Protein AF-A0A382S6Z8-F1 (afdb_monomer_lite)

Sequence (228 aa):
MIDKKIIEKYKNLILDIPGIKSAEYVNSTTSSVTLSWGVEWSPDYIARDIIQNFRDANHTEINSINVKTKNDQIVVSAKSTFDLRKLLFLGSNKAGDDETIGQFGEGAKAAYVSMIKMGVHDPINVSGDQAVVISVGPEVIEDMRPLVYHWFRIPKQNQTLFVVNTYNKELKKAFDFGLNHFWYEQNSLKSDLLYEYNDISTFKSSTKNEGYLFYGGIMRARLPHVPV

Secondary structure (DSSP, 8-state):
---HHHHHHHHHHHHTSTT----EEEEEEEEEEETTS-----HHHHHHHHHHHHHTT-TT-GGG-EEEEETTEEEEEES----GGGGTSS----TT-TT----SS-HHHHHHHHHHHTT----EEEETTEEEEEEEPPPSBTTB-EEEEEEEE-SPPSSEEEEEE---HHHHHHHHHGGGGB--TT-TTEEEEEEEETTEEEEEESSTTEEEEEETTEEEEEEET---

Organism: NCBI:txid408172

pLDDT: mean 91.45, std 9.26, range [45.16, 98.5]

Foldseek 3Di:
DDDPVVVVVLQVVQCVPPPWDGKAWDDKDWAPDWLPPPQADDLQLLLQLVLLVVCLQQVPPLVQWDWDDDDQKTKTKHLGFDDCVLLRDWAPAPPPDLLRPDGTSCSNVSSQSNCVVVVWAFKWKDGFQKIWTWHWADAPDVRTITIMITIIGTHTDSMIMIMTGHPDPSNSVSNVCNSLQFDDDVRQQFDAFPDDDDNDTDGFGPDPQWDFDDDSGGTDDIDGRPRD

Structure (mmCIF, N/CA/C/O backbone):
data_AF-A0A382S6Z8-F1
#
_entry.id   AF-A0A382S6Z8-F1
#
loop_
_atom_site.group_PDB
_atom_site.id
_atom_site.type_symbol
_atom_site.label_atom_id
_atom_site.label_alt_id
_atom_site.label_comp_id
_atom_site.label_asym_id
_atom_site.label_entity_id
_atom_site.label_seq_id
_atom_site.pdbx_PDB_ins_code
_atom_site.Cartn_x
_atom_site.Cartn_y
_atom_site.Cartn_z
_atom_site.occupancy
_atom_site.B_iso_or_equiv
_atom_site.auth_seq_id
_atom_site.auth_comp_id
_atom_site.auth_asym_id
_atom_site.auth_atom_id
_atom_site.pdbx_PDB_model_num
ATOM 1 N N . MET A 1 1 ? -23.950 -0.295 17.845 1.00 53.03 1 MET A N 1
ATOM 2 C CA . MET A 1 1 ? -22.874 0.332 18.646 1.00 53.03 1 MET A CA 1
ATOM 3 C C . MET A 1 1 ? -21.635 -0.531 18.452 1.00 53.03 1 MET A C 1
ATOM 5 O O . MET A 1 1 ? -21.770 -1.738 18.601 1.00 53.03 1 MET A O 1
ATOM 9 N N . ILE A 1 2 ? -20.503 0.021 18.006 1.00 69.56 2 ILE A N 1
ATOM 10 C CA . ILE A 1 2 ? -19.289 -0.786 17.771 1.00 69.56 2 ILE A CA 1
ATOM 11 C C . ILE A 1 2 ? -18.745 -1.266 19.118 1.00 69.56 2 ILE A C 1
ATOM 13 O O . ILE A 1 2 ? -18.764 -0.512 20.092 1.00 69.56 2 ILE A O 1
ATOM 17 N N . ASP A 1 3 ? -18.302 -2.521 19.173 1.00 83.94 3 ASP A N 1
ATOM 18 C CA . ASP A 1 3 ? -17.756 -3.131 20.383 1.00 83.94 3 ASP A CA 1
ATOM 19 C C . ASP A 1 3 ? -16.524 -2.347 20.870 1.00 83.94 3 ASP A C 1
ATOM 21 O O . ASP A 1 3 ? -15.558 -2.146 20.129 1.00 83.94 3 ASP A O 1
ATOM 25 N N . LYS A 1 4 ? -16.540 -1.926 22.141 1.00 89.12 4 LYS A N 1
ATOM 26 C CA . LYS A 1 4 ? -15.416 -1.235 22.790 1.00 89.12 4 LYS A CA 1
ATOM 27 C C . LYS A 1 4 ? -14.112 -2.035 22.689 1.00 89.12 4 LYS A C 1
ATOM 29 O O . LYS A 1 4 ? -13.052 -1.430 22.555 1.00 89.12 4 LYS A O 1
ATOM 34 N N . LYS A 1 5 ? -14.178 -3.372 22.704 1.00 91.69 5 LYS A N 1
ATOM 35 C CA . LYS A 1 5 ? -12.999 -4.241 22.545 1.00 91.69 5 LYS A CA 1
ATOM 36 C C . LYS A 1 5 ? -12.358 -4.098 21.165 1.00 91.69 5 LYS A C 1
ATOM 38 O O . LYS A 1 5 ? -11.135 -4.100 21.061 1.00 91.69 5 LYS A O 1
ATOM 43 N N . ILE A 1 6 ? -13.172 -3.944 20.120 1.00 93.06 6 ILE A N 1
ATOM 44 C CA . ILE A 1 6 ? -12.693 -3.745 18.747 1.00 93.06 6 ILE A CA 1
ATOM 45 C C . ILE A 1 6 ? -12.004 -2.381 18.621 1.00 93.06 6 ILE A C 1
ATOM 47 O O . ILE A 1 6 ? -10.917 -2.292 18.054 1.00 93.06 6 ILE A O 1
ATOM 51 N N . ILE A 1 7 ? -12.586 -1.329 19.204 1.00 95.88 7 ILE A N 1
ATOM 52 C CA . ILE A 1 7 ? -11.966 0.003 19.195 1.00 95.88 7 ILE A CA 1
ATOM 53 C C . ILE A 1 7 ? -10.623 0.004 19.931 1.00 95.88 7 ILE A C 1
ATOM 55 O O . ILE A 1 7 ? -9.658 0.567 19.415 1.00 95.88 7 ILE A O 1
ATOM 59 N N . GLU A 1 8 ? -10.523 -0.662 21.086 1.00 96.94 8 GLU A N 1
ATOM 60 C CA . GLU A 1 8 ? -9.249 -0.748 21.811 1.00 96.94 8 GLU A CA 1
ATOM 61 C C . GLU A 1 8 ? -8.198 -1.552 21.027 1.00 96.94 8 GLU A C 1
ATOM 63 O O . GLU A 1 8 ? -7.036 -1.154 20.985 1.00 96.94 8 GLU A O 1
ATOM 68 N N . LYS A 1 9 ? -8.597 -2.623 20.320 1.00 96.88 9 LYS A N 1
ATOM 69 C CA . LYS A 1 9 ? -7.707 -3.341 19.389 1.00 96.88 9 LYS A CA 1
ATOM 70 C C . LYS A 1 9 ? -7.128 -2.389 18.336 1.00 96.88 9 LYS A C 1
ATOM 72 O O . LYS A 1 9 ? -5.917 -2.365 18.144 1.00 96.88 9 LYS A O 1
ATOM 77 N N . TYR A 1 10 ? -7.970 -1.607 17.661 1.00 97.94 10 TYR A N 1
ATOM 78 C CA . TYR A 1 10 ? -7.530 -0.683 16.607 1.00 97.94 10 TYR A CA 1
ATOM 79 C C . TYR A 1 10 ? -6.654 0.447 17.131 1.00 97.94 10 TYR A C 1
ATOM 81 O O . TYR A 1 10 ? -5.655 0.795 16.505 1.00 97.94 10 TYR A O 1
ATOM 89 N N . LYS A 1 11 ? -6.982 0.971 18.309 1.00 98.00 11 LYS A N 1
ATOM 90 C CA . LYS A 1 11 ? -6.139 1.933 19.010 1.00 98.00 11 LYS A CA 1
ATOM 91 C C . LYS A 1 11 ? -4.749 1.354 19.288 1.00 98.00 11 LYS A C 1
ATOM 93 O O . LYS A 1 11 ? -3.765 2.020 18.990 1.00 98.00 11 LYS A O 1
ATOM 98 N N . ASN A 1 12 ? -4.657 0.120 19.787 1.00 97.25 12 ASN A N 1
ATOM 99 C CA . ASN A 1 12 ? -3.369 -0.532 20.043 1.00 97.25 12 ASN A CA 1
ATOM 100 C C . ASN A 1 12 ? -2.563 -0.739 18.754 1.00 97.25 12 ASN A C 1
ATOM 102 O O . ASN A 1 12 ? -1.389 -0.393 18.725 1.00 97.25 12 ASN A O 1
ATOM 106 N N . LEU A 1 13 ? -3.208 -1.172 17.664 1.00 96.75 13 LEU A N 1
ATOM 107 C CA . LEU A 1 13 ? -2.552 -1.283 16.355 1.00 96.75 13 LEU A CA 1
ATOM 108 C C . LEU A 1 13 ? -1.954 0.050 15.872 1.00 96.75 13 LEU A C 1
ATOM 110 O O . LEU A 1 13 ? -0.882 0.063 15.275 1.00 96.75 13 LEU A O 1
ATOM 114 N N . ILE A 1 14 ? -2.632 1.174 16.127 1.00 97.88 14 ILE A N 1
ATOM 115 C CA . ILE A 1 14 ? -2.118 2.513 15.802 1.00 97.88 14 ILE A CA 1
ATOM 116 C C . ILE A 1 14 ? -0.940 2.889 16.712 1.00 97.88 14 ILE A C 1
ATOM 118 O O . ILE A 1 14 ? 0.033 3.469 16.237 1.00 97.88 14 ILE A O 1
ATOM 122 N N . LEU A 1 15 ? -1.016 2.575 18.008 1.00 97.25 15 LEU A N 1
ATOM 123 C CA . LEU A 1 15 ? 0.045 2.872 18.980 1.00 97.25 15 LEU A CA 1
ATOM 124 C C . LEU A 1 15 ? 1.313 2.033 18.764 1.00 97.25 15 LEU A C 1
ATOM 126 O O . LEU A 1 15 ? 2.396 2.470 19.147 1.00 97.25 15 LEU A O 1
ATOM 130 N N . ASP A 1 16 ? 1.200 0.878 18.107 1.00 94.81 16 ASP A N 1
ATOM 131 C CA . ASP A 1 16 ? 2.348 0.062 17.697 1.00 94.81 16 ASP A CA 1
ATOM 132 C C . ASP A 1 16 ? 3.161 0.707 16.555 1.00 94.81 16 ASP A C 1
ATOM 134 O O . ASP A 1 16 ? 4.294 0.297 16.285 1.00 94.81 16 ASP A O 1
ATOM 138 N N . ILE A 1 17 ? 2.617 1.726 15.877 1.00 94.31 17 ILE A N 1
ATOM 139 C CA . ILE A 1 17 ? 3.324 2.460 14.824 1.00 94.31 17 ILE A CA 1
ATOM 140 C C . ILE A 1 17 ? 4.349 3.412 15.468 1.00 94.31 17 ILE A C 1
ATOM 142 O O . ILE A 1 17 ? 3.967 4.321 16.216 1.00 94.31 17 ILE A O 1
ATOM 146 N N . PRO A 1 18 ? 5.654 3.287 15.144 1.00 90.44 18 PRO A N 1
ATOM 147 C CA . PRO A 1 18 ? 6.686 4.136 15.729 1.00 90.44 18 PRO A CA 1
ATOM 148 C C . PRO A 1 18 ? 6.403 5.633 15.544 1.00 90.44 18 PRO A C 1
ATOM 150 O O . PRO A 1 18 ? 6.216 6.114 14.428 1.00 90.44 18 PRO A O 1
ATOM 153 N N . GLY A 1 19 ? 6.425 6.378 16.651 1.00 90.75 19 GLY A N 1
ATOM 154 C CA . GLY A 1 19 ? 6.213 7.830 16.670 1.00 90.75 19 GLY A CA 1
ATOM 155 C C . GLY A 1 19 ? 4.798 8.273 17.055 1.00 90.75 19 GLY A C 1
ATOM 156 O O . GLY A 1 19 ? 4.617 9.440 17.414 1.00 90.75 19 GLY A O 1
ATOM 157 N N . ILE A 1 20 ? 3.815 7.367 17.074 1.00 96.06 20 ILE A N 1
ATOM 158 C CA . ILE A 1 20 ? 2.452 7.679 17.522 1.00 96.06 20 ILE A CA 1
ATOM 159 C C . ILE A 1 20 ? 2.326 7.396 19.023 1.00 96.06 20 ILE A C 1
ATOM 161 O O . ILE A 1 20 ? 2.538 6.282 19.484 1.00 96.06 20 ILE A O 1
ATOM 165 N N . LYS A 1 21 ? 1.997 8.430 19.807 1.00 95.44 21 LYS A N 1
ATOM 166 C CA . LYS A 1 21 ? 1.952 8.353 21.284 1.00 95.44 21 LYS A CA 1
ATOM 167 C C . LYS A 1 21 ? 0.542 8.273 21.865 1.00 95.44 21 LYS A C 1
ATOM 169 O O . LYS A 1 21 ? 0.373 7.893 23.018 1.00 95.44 21 LYS A O 1
ATOM 174 N N . SER A 1 22 ? -0.459 8.682 21.098 1.00 97.75 22 SER A N 1
ATOM 175 C CA . SER A 1 22 ? -1.861 8.642 21.495 1.00 97.75 22 SER A CA 1
ATOM 176 C C . SER A 1 22 ? -2.742 8.452 20.267 1.00 97.75 22 SER A C 1
ATOM 178 O O . SER A 1 22 ? -2.369 8.831 19.157 1.00 97.75 22 SER A O 1
ATOM 180 N N . ALA A 1 23 ? -3.908 7.853 20.483 1.00 98.31 23 ALA A N 1
ATOM 181 C CA . ALA A 1 23 ? -4.946 7.703 19.480 1.00 98.31 23 ALA A CA 1
ATOM 182 C C . ALA A 1 23 ? -6.311 7.794 20.170 1.00 98.31 23 ALA A C 1
ATOM 184 O O . ALA A 1 23 ? -6.599 7.042 21.105 1.00 98.31 23 ALA A O 1
ATOM 185 N N . GLU A 1 24 ? -7.129 8.738 19.721 1.00 98.19 24 GLU A N 1
ATOM 186 C CA . GLU A 1 24 ? -8.483 8.976 20.211 1.00 98.19 24 GLU A CA 1
ATOM 187 C C . GLU A 1 24 ? -9.477 8.573 19.127 1.00 98.19 24 GLU A C 1
ATOM 189 O O . GLU A 1 24 ? -9.415 9.075 18.007 1.00 98.19 24 GLU A O 1
ATOM 194 N N . TYR A 1 25 ? -10.389 7.659 19.449 1.00 98.25 25 TYR A N 1
ATOM 195 C CA . TYR A 1 25 ? -11.435 7.250 18.519 1.00 98.25 25 TYR A CA 1
ATOM 196 C C . TYR A 1 25 ? -12.416 8.399 18.264 1.00 98.25 25 TYR A C 1
ATOM 198 O O . TYR A 1 25 ? -12.950 8.980 19.206 1.00 98.25 25 TYR A O 1
ATOM 206 N N . VAL A 1 26 ? -12.687 8.682 16.991 1.00 97.62 26 VAL A N 1
ATOM 207 C CA . VAL A 1 26 ? -13.605 9.746 16.567 1.00 97.62 26 VAL A CA 1
ATOM 208 C C . VAL A 1 26 ? -14.957 9.150 16.190 1.00 97.62 26 VAL A C 1
ATOM 210 O O . VAL A 1 26 ? -15.972 9.410 16.832 1.00 97.62 26 VAL A O 1
ATOM 213 N N . ASN A 1 27 ? -14.987 8.344 15.131 1.00 96.94 27 ASN A N 1
ATOM 214 C CA . ASN A 1 27 ? -16.195 7.714 14.614 1.00 96.94 27 ASN A CA 1
ATOM 215 C C . ASN A 1 27 ? -15.840 6.562 13.666 1.00 96.94 27 ASN A C 1
ATOM 217 O O . ASN A 1 27 ? -14.676 6.283 13.393 1.00 96.94 27 ASN A O 1
ATOM 221 N N . SER A 1 28 ? -16.867 5.892 13.147 1.00 97.00 28 SER A N 1
ATOM 222 C CA . SER A 1 28 ? -16.715 4.901 12.086 1.00 97.00 28 SER A CA 1
ATOM 223 C C . SER A 1 28 ? -17.663 5.206 10.940 1.00 97.00 28 SER A C 1
ATOM 225 O O . SER A 1 28 ? -18.768 5.702 11.166 1.00 97.00 28 SER A O 1
ATOM 227 N N . THR A 1 29 ? -17.238 4.913 9.717 1.00 96.12 29 THR A N 1
ATOM 228 C CA . THR A 1 29 ? -18.030 5.160 8.510 1.00 96.12 29 THR A CA 1
ATOM 229 C C . THR A 1 29 ? -18.060 3.915 7.640 1.00 96.12 29 THR A C 1
ATOM 231 O O . THR A 1 29 ? -17.015 3.377 7.282 1.00 96.12 29 THR A O 1
ATOM 234 N N . THR A 1 30 ? -19.262 3.456 7.306 1.00 95.38 30 THR A N 1
ATOM 235 C CA . THR A 1 30 ? -19.473 2.322 6.404 1.00 95.38 30 THR A CA 1
ATOM 236 C C . THR A 1 30 ? -19.366 2.793 4.957 1.00 95.38 30 THR A C 1
ATOM 238 O O . THR A 1 30 ? -19.982 3.792 4.586 1.00 95.38 30 THR A O 1
ATOM 241 N N . SE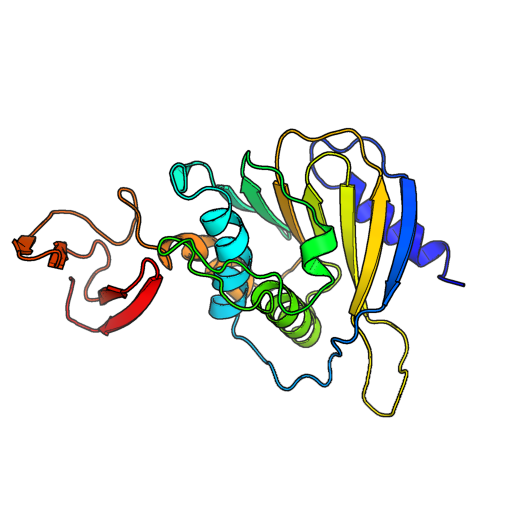R A 1 31 ? -18.579 2.089 4.147 1.00 92.81 31 SER A N 1
ATOM 242 C CA . SER A 1 31 ? -18.461 2.334 2.708 1.00 92.81 31 SER A CA 1
ATOM 243 C C . SER A 1 31 ? -19.501 1.534 1.920 1.00 92.81 31 SER A C 1
ATOM 245 O O . SER A 1 31 ? -19.995 0.510 2.387 1.00 92.81 31 SER A O 1
ATOM 247 N N . SER A 1 32 ? -19.799 1.976 0.698 1.00 91.06 32 SER A N 1
ATOM 248 C CA . SER A 1 32 ? -20.567 1.196 -0.279 1.00 91.06 32 SER A CA 1
ATOM 249 C C . SER A 1 32 ? -19.770 0.035 -0.888 1.00 91.06 32 SER A C 1
ATOM 251 O O . SER A 1 32 ? -20.358 -0.830 -1.529 1.00 91.06 32 SER A O 1
ATOM 253 N N . VAL A 1 33 ? -18.445 -0.005 -0.700 1.00 93.44 33 VAL A N 1
ATOM 254 C CA . VAL A 1 33 ? -17.605 -1.123 -1.148 1.00 93.44 33 VAL A CA 1
ATOM 255 C C . VAL A 1 33 ? -17.786 -2.320 -0.225 1.00 93.44 33 VAL A C 1
ATOM 257 O O . VAL A 1 33 ? -17.614 -2.195 0.988 1.00 93.44 33 VAL A O 1
ATOM 260 N N . THR A 1 34 ? -18.071 -3.487 -0.803 1.00 94.44 34 THR A N 1
ATOM 261 C CA . THR A 1 34 ? -18.251 -4.747 -0.074 1.00 94.44 34 THR A CA 1
ATOM 262 C C . THR A 1 34 ? -17.237 -5.805 -0.489 1.00 94.44 34 THR A C 1
ATOM 264 O O . THR A 1 34 ? -16.610 -5.717 -1.545 1.00 94.44 34 THR A O 1
ATOM 267 N N . LEU A 1 35 ? -17.099 -6.845 0.335 1.00 93.75 35 LEU A N 1
ATOM 268 C CA . LEU A 1 35 ? -16.291 -8.020 -0.001 1.00 93.75 35 LEU A CA 1
ATOM 269 C C . LEU A 1 35 ? -16.850 -8.830 -1.182 1.00 93.75 35 LEU A C 1
ATOM 271 O O . LEU A 1 35 ? -16.102 -9.588 -1.793 1.00 93.75 35 LEU A O 1
ATOM 275 N N . SER A 1 36 ? -18.120 -8.638 -1.544 1.00 92.75 36 SER A N 1
ATOM 276 C CA . SER A 1 36 ? -18.742 -9.227 -2.742 1.00 92.75 36 SER A CA 1
ATOM 277 C C . SER A 1 36 ? -18.274 -8.566 -4.036 1.00 92.75 36 SER A C 1
ATOM 279 O O . SER A 1 36 ? -18.603 -9.046 -5.118 1.00 92.75 36 SER A O 1
ATOM 281 N N . TRP A 1 37 ? -17.512 -7.468 -3.963 1.00 90.62 37 TRP A N 1
ATOM 282 C CA . TRP A 1 37 ? -16.858 -6.930 -5.146 1.00 90.62 37 TRP A CA 1
ATOM 283 C C . TRP A 1 37 ? -15.947 -8.012 -5.738 1.00 90.62 37 TRP A C 1
ATOM 285 O O . TRP A 1 37 ? -15.062 -8.528 -5.052 1.00 90.62 37 TRP A O 1
ATOM 295 N N . GLY A 1 38 ? -16.159 -8.362 -7.010 1.00 87.44 38 GLY A N 1
ATOM 296 C CA . GLY A 1 38 ? -15.457 -9.444 -7.716 1.00 87.44 38 GLY A CA 1
ATOM 297 C C . GLY A 1 38 ? -13.955 -9.226 -7.938 1.00 87.44 38 GLY A C 1
ATOM 298 O O . GLY A 1 38 ? -13.346 -9.929 -8.735 1.00 87.44 38 GLY A O 1
ATOM 299 N N . VAL A 1 39 ? -13.352 -8.245 -7.267 1.00 89.75 39 VAL A N 1
ATOM 300 C CA . VAL A 1 39 ? -11.916 -7.991 -7.320 1.00 89.75 39 VAL A CA 1
ATOM 301 C C . VAL A 1 39 ? -11.179 -8.969 -6.409 1.00 89.75 39 VAL A C 1
ATOM 303 O O . VAL A 1 39 ? -11.502 -9.107 -5.225 1.00 89.75 39 VAL A O 1
ATOM 306 N N . GLU A 1 40 ? -10.176 -9.627 -6.985 1.00 92.06 40 GLU A N 1
ATOM 307 C CA . GLU A 1 40 ? -9.238 -10.531 -6.317 1.00 92.06 40 GLU A CA 1
ATOM 308 C C . GLU A 1 40 ? -7.837 -10.267 -6.863 1.00 92.06 40 GLU A C 1
ATOM 310 O O . GLU A 1 40 ? -7.334 -10.945 -7.759 1.00 92.06 40 GLU A O 1
ATOM 315 N N . TRP A 1 41 ? -7.227 -9.186 -6.387 1.00 95.69 41 TRP A N 1
ATOM 316 C CA . TRP A 1 41 ? -5.908 -8.786 -6.848 1.00 95.69 41 TRP A CA 1
ATOM 317 C C . TRP A 1 41 ? -4.808 -9.654 -6.266 1.00 95.69 41 TRP A C 1
ATOM 319 O 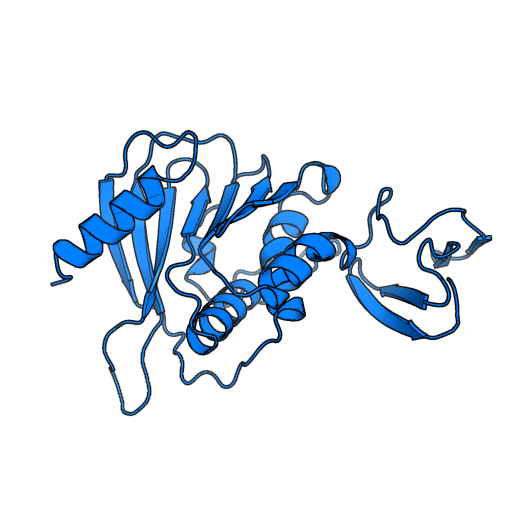O . TRP A 1 41 ? -4.815 -10.007 -5.088 1.00 95.69 41 TRP A O 1
ATOM 329 N N . SER A 1 42 ? -3.820 -9.944 -7.111 1.00 97.06 42 SER A N 1
ATOM 330 C CA . SER A 1 42 ? -2.586 -10.576 -6.669 1.00 97.06 42 SER A CA 1
ATOM 331 C C . SER A 1 42 ? -1.826 -9.651 -5.702 1.00 97.06 42 SER A C 1
ATOM 333 O O . SER A 1 42 ? -2.028 -8.430 -5.721 1.00 97.06 42 SER A O 1
ATOM 335 N N . PRO A 1 43 ? -0.895 -10.201 -4.900 1.00 97.88 43 PRO A N 1
ATOM 336 C CA . PRO A 1 43 ? 0.028 -9.410 -4.087 1.00 97.88 43 PRO A CA 1
ATOM 337 C C . PRO A 1 43 ? 0.666 -8.225 -4.827 1.00 97.88 43 PRO A C 1
ATOM 339 O O . PRO A 1 43 ? 0.815 -7.146 -4.258 1.00 97.88 43 PRO A O 1
ATOM 342 N N . ASP A 1 44 ? 1.007 -8.425 -6.101 1.00 96.50 44 ASP A N 1
ATOM 343 C CA . ASP A 1 44 ? 1.668 -7.442 -6.957 1.00 96.50 44 ASP A CA 1
ATOM 344 C C . ASP A 1 44 ? 0.759 -6.246 -7.279 1.00 96.50 44 ASP A C 1
ATOM 346 O O . ASP A 1 44 ? 1.147 -5.098 -7.070 1.00 96.50 44 ASP A O 1
ATOM 350 N N . TYR A 1 45 ? -0.492 -6.510 -7.674 1.00 95.56 45 TYR A N 1
ATOM 351 C CA . TYR A 1 45 ? -1.497 -5.466 -7.901 1.00 95.56 45 TYR A CA 1
ATOM 352 C C . TYR A 1 45 ? -1.840 -4.706 -6.613 1.00 95.56 45 TYR A C 1
ATOM 354 O O . TYR A 1 45 ? -1.978 -3.484 -6.644 1.00 95.56 45 TYR A O 1
ATOM 362 N N . ILE A 1 46 ? -1.924 -5.403 -5.472 1.00 97.56 46 ILE A N 1
ATOM 363 C CA . ILE A 1 46 ? -2.142 -4.775 -4.159 1.00 97.56 46 ILE A CA 1
ATOM 364 C C . ILE A 1 46 ? -1.007 -3.797 -3.837 1.00 97.56 46 ILE A C 1
ATOM 366 O O . ILE A 1 46 ? -1.268 -2.636 -3.519 1.00 97.56 46 ILE A O 1
ATOM 370 N N . ALA A 1 47 ? 0.246 -4.253 -3.916 1.00 97.69 47 ALA A N 1
ATOM 371 C CA . ALA A 1 47 ? 1.407 -3.424 -3.604 1.00 97.69 47 ALA A CA 1
ATOM 372 C C . ALA A 1 47 ? 1.496 -2.210 -4.536 1.00 97.69 47 ALA A C 1
ATOM 374 O O . ALA A 1 47 ? 1.644 -1.079 -4.063 1.00 97.69 47 ALA A O 1
ATOM 375 N N . ARG A 1 48 ? 1.337 -2.439 -5.845 1.00 95.56 48 ARG A N 1
ATOM 376 C CA . ARG A 1 48 ? 1.344 -1.395 -6.871 1.00 95.56 48 ARG A CA 1
ATOM 377 C C . ARG A 1 48 ? 0.322 -0.305 -6.564 1.00 95.56 48 ARG A C 1
ATOM 379 O O . ARG A 1 48 ? 0.709 0.850 -6.444 1.00 95.56 48 ARG A O 1
ATOM 386 N N . ASP A 1 49 ? -0.951 -0.646 -6.382 1.00 93.94 49 ASP A N 1
ATOM 387 C CA . ASP A 1 49 ? -2.015 0.355 -6.227 1.00 93.94 49 ASP A CA 1
ATOM 388 C C . ASP A 1 49 ? -1.985 1.072 -4.869 1.00 93.94 49 ASP A C 1
ATOM 390 O O . ASP A 1 49 ? -2.380 2.239 -4.774 1.00 93.94 49 ASP A O 1
ATOM 394 N N . ILE A 1 50 ? -1.475 0.424 -3.815 1.00 95.94 50 ILE A N 1
ATOM 395 C CA . ILE A 1 50 ? -1.193 1.117 -2.553 1.00 95.94 50 ILE A CA 1
ATOM 396 C C . ILE A 1 50 ? -0.076 2.145 -2.757 1.00 95.94 50 ILE A C 1
ATOM 398 O O . ILE A 1 50 ? -0.276 3.315 -2.428 1.00 95.94 50 ILE A O 1
ATOM 402 N N . ILE A 1 51 ? 1.063 1.747 -3.334 1.00 95.44 51 ILE A N 1
ATOM 403 C CA . ILE A 1 51 ? 2.226 2.628 -3.548 1.00 95.44 51 ILE A CA 1
ATOM 404 C C . ILE A 1 51 ? 1.915 3.729 -4.569 1.00 95.44 51 ILE A C 1
ATOM 406 O O . ILE A 1 51 ? 2.399 4.850 -4.422 1.00 95.44 51 ILE A O 1
ATOM 410 N N . GLN A 1 52 ? 1.044 3.465 -5.542 1.00 91.81 52 GLN A N 1
ATOM 411 C CA . GLN A 1 52 ? 0.608 4.446 -6.532 1.00 91.81 52 GLN A CA 1
ATOM 412 C C . GLN A 1 52 ? 0.013 5.700 -5.884 1.00 91.81 52 GLN A C 1
ATOM 414 O O . GLN A 1 52 ? 0.284 6.805 -6.341 1.00 91.81 52 GLN A O 1
ATOM 419 N N . ASN A 1 53 ? -0.735 5.562 -4.781 1.00 89.19 53 ASN A N 1
ATOM 420 C CA . ASN A 1 53 ? -1.253 6.726 -4.055 1.00 89.19 53 ASN A CA 1
ATOM 421 C C . ASN A 1 53 ? -0.140 7.588 -3.449 1.00 89.19 53 ASN A C 1
ATOM 423 O O . ASN A 1 53 ? -0.291 8.804 -3.376 1.00 89.19 53 ASN A O 1
ATOM 427 N N . PHE A 1 54 ? 0.970 6.976 -3.030 1.00 91.94 54 PHE A N 1
ATOM 428 C CA . PHE A 1 54 ? 2.139 7.704 -2.540 1.00 91.94 54 PHE A CA 1
ATOM 429 C C . PHE A 1 54 ? 2.888 8.350 -3.704 1.00 91.94 54 PHE A C 1
ATOM 431 O O . PHE A 1 54 ? 3.244 9.519 -3.614 1.00 91.94 54 PHE A O 1
ATOM 438 N N . ARG A 1 55 ? 3.067 7.638 -4.819 1.00 89.81 55 ARG A N 1
ATOM 439 C CA . ARG A 1 55 ? 3.707 8.174 -6.027 1.00 89.81 55 ARG A CA 1
ATOM 440 C C . ARG A 1 55 ? 2.951 9.382 -6.578 1.00 89.81 55 ARG A C 1
ATOM 442 O O . ARG A 1 55 ? 3.556 10.428 -6.771 1.00 89.81 55 ARG A O 1
ATOM 449 N N . ASP A 1 56 ? 1.634 9.274 -6.724 1.00 85.56 56 ASP A N 1
ATOM 450 C CA . ASP A 1 56 ? 0.769 10.372 -7.179 1.00 85.56 56 ASP A CA 1
ATOM 451 C C . ASP A 1 56 ? 0.656 11.521 -6.154 1.00 85.56 56 ASP A C 1
ATOM 453 O O . ASP A 1 56 ? 0.075 12.560 -6.431 1.00 85.56 56 ASP A O 1
ATOM 457 N N . ALA A 1 57 ? 1.147 11.351 -4.926 1.00 83.75 57 ALA A N 1
ATOM 458 C CA . ALA A 1 57 ? 1.249 12.444 -3.957 1.00 83.75 57 ALA A CA 1
ATOM 459 C C . ALA A 1 57 ? 2.661 13.062 -3.912 1.00 83.75 57 ALA A C 1
ATOM 461 O O . ALA A 1 57 ? 2.849 14.093 -3.271 1.00 83.75 57 ALA A O 1
ATOM 462 N N . ASN A 1 58 ? 3.648 12.438 -4.569 1.00 83.69 58 ASN A N 1
ATOM 463 C CA . ASN A 1 58 ? 5.072 12.789 -4.513 1.00 83.69 58 ASN A CA 1
ATOM 464 C C . ASN A 1 58 ? 5.719 12.708 -5.913 1.00 83.69 58 ASN A C 1
ATOM 466 O O . ASN A 1 58 ? 6.790 12.122 -6.063 1.00 83.69 58 ASN A O 1
ATOM 470 N N . HIS A 1 59 ? 5.079 13.280 -6.940 1.00 76.31 59 HIS A N 1
ATOM 471 C CA . HIS A 1 59 ? 5.489 13.174 -8.353 1.00 76.31 59 HIS A CA 1
ATOM 472 C C . HIS A 1 59 ? 6.971 13.494 -8.597 1.00 76.31 59 HIS A C 1
ATOM 474 O O . HIS A 1 59 ? 7.666 12.759 -9.294 1.00 76.31 59 HIS A O 1
ATOM 480 N N . THR A 1 60 ? 7.471 14.561 -7.974 1.00 74.69 60 THR A N 1
ATOM 481 C CA . THR A 1 60 ? 8.857 15.034 -8.110 1.00 74.69 60 THR A CA 1
ATOM 482 C C . THR A 1 60 ? 9.817 14.410 -7.096 1.00 74.69 60 THR A C 1
ATOM 484 O O . THR A 1 60 ? 11.031 14.563 -7.212 1.00 74.69 60 THR A O 1
ATOM 487 N N . GLU A 1 61 ? 9.297 13.682 -6.107 1.00 82.75 61 GLU A N 1
ATOM 488 C CA . GLU A 1 61 ? 10.060 13.126 -4.989 1.00 82.75 61 GLU A CA 1
ATOM 489 C C . GLU A 1 61 ? 9.749 11.637 -4.780 1.00 82.75 61 GLU A C 1
ATOM 491 O O . GLU A 1 61 ? 9.641 11.174 -3.645 1.00 82.75 61 GLU A O 1
ATOM 496 N N . ILE A 1 62 ? 9.634 10.853 -5.859 1.00 85.94 62 ILE A N 1
ATOM 497 C CA . ILE A 1 62 ? 9.362 9.403 -5.777 1.00 85.94 62 ILE A CA 1
ATOM 498 C C . ILE A 1 62 ? 10.387 8.695 -4.876 1.00 85.94 62 ILE A C 1
ATOM 500 O O . ILE A 1 62 ? 10.027 7.835 -4.078 1.00 85.94 62 ILE A O 1
ATOM 504 N N . ASN A 1 63 ? 11.649 9.133 -4.907 1.00 84.06 63 ASN A N 1
ATOM 505 C CA . ASN A 1 63 ? 12.719 8.610 -4.046 1.00 84.06 63 ASN A CA 1
ATOM 506 C C . ASN A 1 63 ? 12.504 8.859 -2.544 1.00 84.06 63 ASN A C 1
ATOM 508 O O . ASN A 1 63 ? 13.181 8.252 -1.716 1.00 84.06 63 ASN A O 1
ATOM 512 N N . SER A 1 64 ? 11.604 9.773 -2.174 1.00 87.50 64 SER A N 1
ATOM 513 C CA . SER A 1 64 ? 11.233 10.009 -0.777 1.00 87.50 64 SER A CA 1
ATOM 514 C C . SER A 1 64 ? 10.269 8.948 -0.238 1.00 87.50 64 SER A C 1
ATOM 516 O O . SER A 1 64 ? 10.113 8.834 0.981 1.00 87.50 64 SER A O 1
ATOM 518 N N . ILE A 1 65 ? 9.646 8.161 -1.125 1.00 93.88 65 ILE A N 1
ATOM 519 C CA . ILE A 1 65 ? 8.774 7.055 -0.747 1.00 93.88 65 ILE A CA 1
ATOM 520 C C . ILE A 1 65 ? 9.650 5.924 -0.227 1.00 93.88 65 ILE A C 1
ATOM 522 O O . ILE A 1 65 ? 10.527 5.404 -0.913 1.00 93.88 65 ILE A O 1
ATOM 526 N N . ASN A 1 66 ? 9.396 5.525 1.010 1.00 95.19 66 ASN A N 1
ATOM 527 C CA . ASN A 1 66 ? 10.105 4.441 1.657 1.00 95.19 66 ASN A CA 1
ATOM 528 C C . ASN A 1 66 ? 9.151 3.272 1.872 1.00 95.19 66 ASN A C 1
ATOM 530 O O . ASN A 1 66 ? 8.127 3.423 2.539 1.00 95.19 66 ASN A O 1
ATOM 534 N N . VAL A 1 67 ? 9.505 2.114 1.317 1.00 96.06 67 VAL A N 1
ATOM 535 C CA . VAL A 1 67 ? 8.829 0.847 1.592 1.00 96.06 67 VAL A CA 1
ATOM 536 C C . VAL A 1 67 ? 9.733 0.017 2.491 1.00 96.06 67 VAL A C 1
ATOM 538 O O . VAL A 1 67 ? 10.910 -0.184 2.194 1.00 96.06 67 VAL A O 1
ATOM 541 N N . LYS A 1 68 ? 9.194 -0.429 3.623 1.00 95.31 68 LYS A N 1
ATOM 542 C CA . LYS A 1 68 ? 9.881 -1.286 4.585 1.00 95.31 68 LYS A CA 1
ATOM 543 C C . LYS A 1 68 ? 9.012 -2.481 4.903 1.00 95.31 68 LYS A C 1
ATOM 545 O O . LYS A 1 68 ? 7.901 -2.331 5.406 1.00 95.31 68 LYS A O 1
ATOM 550 N N . THR A 1 69 ? 9.566 -3.663 4.701 1.00 93.06 69 THR A N 1
ATOM 551 C CA . THR A 1 69 ? 9.021 -4.900 5.244 1.00 93.06 69 THR A CA 1
ATOM 552 C C . THR A 1 69 ? 9.962 -5.368 6.352 1.00 93.06 69 THR A C 1
ATOM 554 O O . THR A 1 69 ? 11.153 -5.607 6.149 1.00 93.06 69 THR A O 1
ATOM 557 N N . LYS A 1 70 ? 9.469 -5.404 7.592 1.00 85.56 70 LYS A N 1
ATOM 558 C CA . LYS A 1 70 ? 10.260 -5.857 8.742 1.00 85.56 70 LYS A CA 1
ATOM 559 C C . LYS A 1 70 ? 9.391 -6.696 9.655 1.00 85.56 70 LYS A C 1
ATOM 561 O O . LYS A 1 70 ? 8.324 -6.259 10.074 1.00 85.56 70 LYS A O 1
ATOM 566 N N . ASN A 1 71 ? 9.885 -7.883 10.003 1.00 88.50 71 ASN A N 1
ATOM 567 C CA . ASN A 1 71 ? 9.135 -8.876 10.768 1.00 88.50 71 ASN A CA 1
ATOM 568 C C . ASN A 1 71 ? 7.774 -9.113 10.101 1.00 88.50 71 ASN A C 1
ATOM 570 O O . ASN A 1 71 ? 7.729 -9.449 8.918 1.00 88.50 71 ASN A O 1
ATOM 574 N N . ASP A 1 72 ? 6.685 -8.882 10.827 1.00 92.25 72 ASP A N 1
ATOM 575 C CA . ASP A 1 72 ? 5.315 -9.076 10.364 1.00 92.25 72 ASP A CA 1
ATOM 576 C C . ASP A 1 72 ? 4.636 -7.790 9.924 1.00 92.25 72 ASP A C 1
ATOM 578 O O . ASP A 1 72 ? 3.424 -7.779 9.786 1.00 92.25 72 ASP A O 1
ATOM 582 N N . GLN A 1 73 ? 5.389 -6.720 9.672 1.00 94.88 73 GLN A N 1
ATOM 583 C CA . GLN A 1 73 ? 4.828 -5.430 9.300 1.00 94.88 73 GLN A CA 1
ATOM 584 C C . GLN A 1 73 ? 5.347 -4.960 7.942 1.00 94.88 73 GLN A C 1
ATOM 586 O O . GLN A 1 73 ? 6.544 -5.023 7.646 1.00 94.88 73 GLN A O 1
ATOM 591 N N . ILE A 1 74 ? 4.418 -4.465 7.132 1.00 97.81 74 ILE A N 1
ATOM 592 C CA . ILE A 1 74 ? 4.679 -3.710 5.911 1.00 97.81 74 ILE A CA 1
ATOM 593 C C . ILE A 1 74 ? 4.362 -2.248 6.216 1.00 97.81 74 ILE A C 1
ATOM 595 O O . ILE A 1 74 ? 3.279 -1.950 6.719 1.00 97.81 74 ILE A O 1
ATOM 599 N N . VAL A 1 75 ? 5.296 -1.351 5.903 1.00 97.44 75 VAL A N 1
ATOM 600 C CA . VAL A 1 75 ? 5.140 0.100 6.035 1.00 97.44 75 VAL A CA 1
ATOM 601 C C . VAL A 1 75 ? 5.507 0.765 4.715 1.00 97.44 75 VAL A C 1
ATOM 603 O O . VAL A 1 75 ? 6.618 0.583 4.220 1.00 97.44 75 VAL A O 1
ATOM 606 N N . VAL A 1 76 ? 4.595 1.567 4.172 1.00 97.38 76 VAL A N 1
ATOM 607 C CA . VAL A 1 76 ? 4.881 2.526 3.097 1.00 97.38 76 VAL A CA 1
ATOM 608 C C . VAL A 1 76 ? 4.769 3.922 3.686 1.00 97.38 76 VAL A C 1
ATOM 610 O O . VAL A 1 76 ? 3.779 4.225 4.347 1.00 97.38 76 VAL A O 1
ATOM 613 N N . SER A 1 77 ? 5.770 4.769 3.472 1.00 95.69 77 SER A N 1
ATOM 614 C CA . SER A 1 77 ? 5.798 6.125 4.025 1.00 95.69 77 SER A CA 1
ATOM 615 C C . SER A 1 77 ? 6.292 7.153 3.019 1.00 95.69 77 SER A C 1
ATOM 617 O O . SER A 1 77 ? 7.220 6.860 2.269 1.00 95.69 77 SER A O 1
ATOM 619 N N . ALA A 1 78 ? 5.733 8.361 3.059 1.00 93.94 78 ALA A N 1
ATOM 620 C CA . ALA A 1 78 ? 6.233 9.529 2.330 1.00 93.94 78 ALA A CA 1
ATOM 621 C C . ALA A 1 78 ? 6.001 10.815 3.138 1.00 93.94 78 ALA A C 1
ATOM 623 O O . ALA A 1 78 ? 5.149 10.845 4.028 1.00 93.94 78 ALA A O 1
ATOM 624 N N . LYS A 1 79 ? 6.738 11.887 2.828 1.00 89.69 79 LYS A N 1
ATOM 625 C CA . LYS A 1 79 ? 6.644 13.168 3.558 1.00 89.69 79 LYS A CA 1
ATOM 626 C C . LYS A 1 79 ? 5.345 13.927 3.284 1.00 89.69 79 LYS A C 1
ATOM 628 O O . LYS A 1 79 ? 4.849 14.618 4.173 1.00 89.69 79 LYS A O 1
ATOM 633 N N . SER A 1 80 ? 4.792 13.808 2.076 1.00 86.25 80 SER A N 1
ATOM 634 C CA . SER A 1 80 ? 3.520 14.440 1.721 1.00 86.25 80 SER A CA 1
ATOM 635 C C . SER A 1 80 ? 2.403 13.985 2.661 1.00 86.25 80 SER A C 1
ATOM 637 O O . SER A 1 80 ? 2.331 12.800 2.998 1.00 86.25 80 SER A O 1
ATOM 639 N N . THR A 1 81 ? 1.483 14.880 3.005 1.00 86.62 81 THR A N 1
ATOM 640 C CA . THR A 1 81 ? 0.213 14.532 3.654 1.00 86.62 81 THR A CA 1
ATOM 641 C C . THR A 1 81 ? -0.940 14.707 2.672 1.00 86.62 81 THR A C 1
ATOM 643 O O . THR A 1 81 ? -0.920 15.590 1.816 1.00 86.62 81 THR A O 1
ATOM 646 N N . PHE A 1 82 ? -1.963 13.866 2.789 1.00 83.94 82 PHE A N 1
ATOM 647 C CA . PHE A 1 82 ? -3.218 14.028 2.058 1.00 83.94 82 PHE A CA 1
ATOM 648 C C . PHE A 1 82 ? -4.430 13.754 2.946 1.00 83.94 82 PHE A C 1
ATOM 650 O O . PHE A 1 82 ? -4.331 13.161 4.020 1.00 83.94 82 PHE A O 1
ATOM 657 N N . ASP A 1 83 ? -5.594 14.198 2.487 1.00 87.69 83 ASP A N 1
ATOM 658 C CA . ASP A 1 83 ? -6.854 13.985 3.187 1.00 87.69 83 ASP A CA 1
ATOM 659 C C . ASP A 1 83 ? -7.303 12.521 3.077 1.00 87.69 83 ASP A C 1
ATOM 661 O O . ASP A 1 83 ? -7.765 12.078 2.019 1.00 87.69 83 ASP A O 1
ATOM 665 N N . LEU A 1 84 ? -7.197 11.776 4.181 1.00 91.81 84 LEU A N 1
ATOM 666 C CA . LEU A 1 84 ? -7.571 10.361 4.238 1.00 91.81 84 LEU A CA 1
ATOM 667 C C . LEU A 1 84 ? -9.049 10.127 3.908 1.00 91.81 84 LEU A C 1
ATOM 669 O O . LEU A 1 84 ? -9.399 9.033 3.466 1.00 91.81 84 LEU A O 1
ATOM 673 N N . ARG A 1 85 ? -9.927 11.132 4.049 1.00 88.75 85 ARG A N 1
ATOM 674 C CA . ARG A 1 85 ? -11.353 11.006 3.694 1.00 88.75 85 ARG A CA 1
ATOM 675 C C . ARG A 1 85 ? -11.545 10.694 2.212 1.00 88.75 85 ARG A C 1
ATOM 677 O O . ARG A 1 85 ? -12.538 10.066 1.857 1.00 88.75 85 ARG A O 1
ATOM 684 N N . LYS A 1 86 ? -10.579 11.035 1.350 1.00 87.44 86 LYS A N 1
ATOM 685 C CA . LYS A 1 86 ? -10.590 10.636 -0.069 1.00 87.44 86 LYS A CA 1
ATOM 686 C C . LYS A 1 86 ? -10.581 9.113 -0.253 1.00 87.44 86 LYS A C 1
ATOM 688 O O . LYS A 1 86 ? -11.122 8.617 -1.235 1.00 87.44 86 LYS A O 1
ATOM 693 N N . LEU A 1 87 ? -10.048 8.352 0.709 1.00 88.69 87 LEU A N 1
ATOM 694 C CA . LEU A 1 87 ? -10.065 6.887 0.668 1.00 88.69 87 LEU A CA 1
ATOM 695 C C . LEU A 1 87 ? -11.477 6.306 0.817 1.00 88.69 87 LEU A C 1
ATOM 697 O O . LEU A 1 87 ? -11.684 5.171 0.389 1.00 88.69 87 LEU A O 1
ATOM 701 N N . LEU A 1 88 ? -12.433 7.057 1.378 1.00 87.38 88 LEU A N 1
ATOM 702 C CA . LEU A 1 88 ? -13.819 6.620 1.573 1.00 87.38 88 LEU A CA 1
ATOM 703 C C . LEU A 1 88 ? -14.630 6.647 0.269 1.00 87.38 88 LEU A C 1
ATOM 705 O O . LEU A 1 88 ? -15.411 5.734 0.010 1.00 87.38 88 LEU A O 1
ATOM 709 N N . PHE A 1 89 ? -14.440 7.682 -0.550 1.00 83.12 89 PHE A N 1
ATOM 710 C CA . PHE A 1 89 ? -15.281 7.955 -1.718 1.00 83.12 89 PHE A CA 1
ATOM 711 C C . PHE A 1 89 ? -14.733 7.314 -2.994 1.00 83.12 89 PHE A C 1
ATOM 713 O O . PHE A 1 89 ? -13.521 7.291 -3.213 1.00 83.12 89 PHE A O 1
ATOM 720 N N . LEU A 1 90 ? -15.625 6.798 -3.839 1.00 78.31 90 LEU A N 1
ATOM 721 C CA . LEU A 1 90 ? -15.316 6.458 -5.231 1.00 78.31 90 LEU A CA 1
ATOM 722 C C . LEU A 1 90 ? -15.286 7.742 -6.069 1.00 78.31 90 LEU A C 1
ATOM 724 O O . LEU A 1 90 ? -16.045 8.669 -5.786 1.00 78.31 90 LEU A O 1
ATOM 728 N N . GLY A 1 91 ? -14.428 7.806 -7.089 1.00 65.19 91 GLY A N 1
ATOM 729 C CA . GLY A 1 91 ? -14.425 8.931 -8.027 1.00 65.19 91 GLY A CA 1
ATOM 730 C C . GLY A 1 91 ? -13.845 10.231 -7.465 1.00 65.19 91 GLY A C 1
ATOM 731 O O . GLY A 1 91 ? -14.358 11.311 -7.755 1.00 65.19 91 GLY A O 1
ATOM 732 N N . SER A 1 92 ? -12.767 10.170 -6.673 1.00 62.44 92 SER A N 1
ATOM 733 C CA . SER A 1 92 ? -11.986 11.379 -6.385 1.00 62.44 92 SER A CA 1
ATOM 734 C C . SER A 1 92 ? -11.297 11.826 -7.676 1.00 62.44 92 SER A C 1
ATOM 736 O O . SER A 1 92 ? -10.294 11.235 -8.074 1.00 62.44 92 SER A O 1
ATOM 738 N N . ASN A 1 93 ? -11.872 12.823 -8.346 1.00 54.34 93 ASN A N 1
ATOM 739 C CA . ASN A 1 93 ? -11.398 13.283 -9.642 1.00 54.34 93 ASN A CA 1
ATOM 740 C C . ASN A 1 93 ? -9.943 13.771 -9.527 1.00 54.34 93 ASN A C 1
ATOM 742 O O . ASN A 1 93 ? -9.655 14.665 -8.728 1.00 54.34 93 ASN A O 1
ATOM 746 N N . LYS A 1 94 ? -9.038 13.172 -10.304 1.00 59.78 94 LYS A N 1
ATOM 747 C CA . LYS A 1 94 ? -7.672 13.680 -10.518 1.00 59.78 94 LYS A CA 1
ATOM 748 C C . LYS A 1 94 ? -7.497 14.246 -11.940 1.00 59.78 94 LYS A C 1
ATOM 750 O O . LYS A 1 94 ? -6.380 14.401 -12.413 1.00 59.78 94 LYS A O 1
ATOM 755 N N . ALA A 1 95 ? -8.607 14.527 -12.633 1.00 45.16 95 ALA A N 1
ATOM 756 C CA . ALA A 1 95 ? -8.600 15.079 -13.984 1.00 45.16 95 ALA A CA 1
ATOM 757 C C . ALA A 1 95 ? -7.837 16.413 -14.048 1.00 45.16 95 ALA A C 1
ATOM 759 O O . ALA A 1 95 ? -8.105 17.316 -13.254 1.00 45.16 95 ALA A O 1
ATOM 760 N N . GLY A 1 96 ? -6.931 16.528 -15.024 1.00 50.16 96 GLY A N 1
ATOM 761 C CA . GLY A 1 96 ? -6.140 17.732 -15.292 1.00 50.16 96 GLY A CA 1
ATOM 762 C C . GLY A 1 96 ? -4.647 17.617 -14.976 1.00 50.16 96 GLY A C 1
ATOM 763 O O . GLY A 1 96 ? -3.934 18.591 -15.189 1.00 50.16 96 GLY A O 1
ATOM 764 N N . ASP A 1 97 ? -4.181 16.463 -14.494 1.00 58.25 97 ASP A N 1
ATOM 765 C CA . ASP A 1 97 ? -2.759 16.181 -14.295 1.00 58.25 97 ASP A CA 1
ATOM 766 C C . ASP A 1 97 ? -2.347 14.919 -15.069 1.00 58.25 97 ASP A C 1
ATOM 768 O O . ASP A 1 97 ? -2.572 13.793 -14.616 1.00 58.25 97 ASP A O 1
ATOM 772 N N . ASP A 1 98 ? -1.758 15.122 -16.251 1.00 60.12 98 ASP A N 1
ATOM 773 C CA . ASP A 1 98 ? -1.276 14.055 -17.141 1.00 60.12 98 ASP A CA 1
ATOM 774 C C . ASP A 1 98 ? -0.161 13.210 -16.500 1.00 60.12 98 ASP A C 1
ATOM 776 O O . ASP A 1 98 ? 0.126 12.099 -16.954 1.00 60.12 98 ASP A O 1
ATOM 780 N N . GLU A 1 99 ? 0.455 13.698 -15.419 1.00 67.00 99 GLU A N 1
ATOM 781 C CA . GLU A 1 99 ? 1.489 12.963 -14.703 1.00 67.00 99 GLU A CA 1
ATOM 782 C C . GLU A 1 99 ? 0.917 11.992 -13.672 1.00 67.00 99 GLU A C 1
ATOM 784 O O . GLU A 1 99 ? 1.669 11.162 -13.161 1.00 67.00 99 GLU A O 1
ATOM 789 N N . THR A 1 100 ? -0.372 12.072 -13.331 1.00 73.56 100 THR A N 1
ATOM 790 C CA . THR A 1 100 ? -1.020 11.214 -12.330 1.00 73.56 100 THR A CA 1
ATOM 791 C C . THR A 1 100 ? -1.403 9.856 -12.930 1.00 73.56 100 THR A C 1
ATOM 793 O O . THR A 1 100 ? -2.113 9.772 -13.929 1.00 73.56 100 THR A O 1
ATOM 796 N N . ILE A 1 101 ? -1.015 8.758 -12.271 1.00 76.62 101 ILE A N 1
ATOM 797 C CA . ILE A 1 101 ? -1.321 7.401 -12.761 1.00 76.62 101 ILE A CA 1
ATOM 798 C C . ILE A 1 101 ? -2.737 6.973 -12.341 1.00 76.62 101 ILE A C 1
ATOM 800 O O . ILE A 1 101 ? -3.433 6.267 -13.072 1.00 76.62 101 ILE A O 1
ATOM 804 N N . GLY A 1 102 ? -3.182 7.361 -11.140 1.00 69.94 102 GLY A N 1
ATOM 805 C CA . GLY A 1 102 ? -4.490 6.979 -10.600 1.00 69.94 102 GLY A CA 1
ATOM 806 C C . GLY A 1 102 ? -5.628 7.840 -11.128 1.00 69.94 102 GLY A C 1
ATOM 807 O O . GLY A 1 102 ? -5.608 9.049 -10.967 1.00 69.94 102 GLY A O 1
ATOM 808 N N . GLN A 1 103 ? -6.672 7.220 -11.678 1.00 68.81 103 GLN A N 1
ATOM 809 C CA . GLN A 1 103 ? -7.746 7.970 -12.346 1.00 68.81 103 GLN A CA 1
ATOM 810 C C . GLN A 1 103 ? -9.081 7.953 -11.587 1.00 68.81 103 GLN A C 1
ATOM 812 O O . GLN A 1 103 ? -9.753 8.976 -11.496 1.00 68.81 103 GLN A O 1
ATOM 817 N N . PHE A 1 104 ? -9.453 6.816 -10.987 1.00 69.88 104 PHE A N 1
ATOM 818 C CA . PHE A 1 104 ? -10.836 6.579 -10.533 1.00 69.88 104 PHE A CA 1
ATOM 819 C C . PHE A 1 104 ? -11.026 6.552 -9.004 1.00 69.88 104 PHE A C 1
ATOM 821 O O . PHE A 1 104 ? -12.149 6.521 -8.506 1.00 69.88 104 PHE A O 1
ATOM 828 N N . GLY A 1 105 ? -9.938 6.583 -8.221 1.00 77.81 105 GLY A N 1
ATOM 829 C CA . GLY A 1 105 ? -10.007 6.533 -6.749 1.00 77.81 105 GLY A CA 1
ATOM 830 C C . GLY A 1 105 ? -10.400 5.160 -6.174 1.00 77.81 105 GLY A C 1
ATOM 831 O O . GLY A 1 105 ? -10.830 5.059 -5.021 1.00 77.81 105 GLY A O 1
ATOM 832 N N . GLU A 1 106 ? -10.253 4.100 -6.969 1.00 87.06 106 GLU A N 1
ATOM 833 C CA . GLU A 1 106 ? -10.673 2.730 -6.647 1.00 87.06 106 GLU A CA 1
ATOM 834 C C . GLU A 1 106 ? -9.547 1.851 -6.090 1.00 87.06 106 GLU A C 1
ATOM 836 O O . GLU A 1 106 ? -9.809 0.976 -5.265 1.00 87.06 106 GLU A O 1
ATOM 841 N N . GLY A 1 107 ? -8.293 2.118 -6.475 1.00 90.88 107 GLY A N 1
ATOM 842 C CA . GLY A 1 107 ? -7.170 1.200 -6.255 1.00 90.88 107 GLY A CA 1
ATOM 843 C C . GLY A 1 107 ? -6.947 0.791 -4.801 1.00 90.88 107 GLY A C 1
ATOM 844 O O . GLY A 1 107 ? -6.892 -0.393 -4.484 1.00 90.88 107 GLY A O 1
ATOM 845 N N . ALA A 1 108 ? -6.938 1.754 -3.874 1.00 92.38 108 ALA A N 1
ATOM 846 C CA . ALA A 1 108 ? -6.803 1.449 -2.447 1.00 92.38 108 ALA A CA 1
ATOM 847 C C . ALA A 1 108 ? -7.933 0.546 -1.923 1.00 92.38 108 ALA A C 1
ATOM 849 O O . ALA A 1 108 ? -7.687 -0.351 -1.124 1.00 92.38 108 ALA A O 1
ATOM 850 N N . LYS A 1 109 ? -9.171 0.752 -2.387 1.00 94.00 109 LYS A N 1
ATOM 851 C CA . LYS A 1 109 ? -10.346 -0.007 -1.931 1.00 94.00 109 LYS A CA 1
ATOM 852 C C . LYS A 1 109 ? -10.284 -1.446 -2.438 1.00 94.00 109 LYS A C 1
ATOM 854 O O . LYS A 1 109 ? -10.485 -2.375 -1.660 1.00 94.00 109 LYS A O 1
ATOM 859 N N . ALA A 1 110 ? -9.943 -1.620 -3.713 1.00 94.94 110 ALA A N 1
ATOM 860 C CA . ALA A 1 110 ? -9.698 -2.921 -4.328 1.00 94.94 110 ALA A CA 1
ATOM 861 C C . ALA A 1 110 ? -8.553 -3.677 -3.629 1.00 94.94 110 ALA A C 1
ATOM 863 O O . ALA A 1 110 ? -8.682 -4.870 -3.335 1.00 94.94 110 ALA A O 1
ATOM 864 N N . ALA A 1 111 ? -7.477 -2.970 -3.272 1.00 96.81 111 ALA A N 1
ATOM 865 C CA . ALA A 1 111 ? -6.380 -3.512 -2.480 1.00 96.81 111 ALA A CA 1
ATOM 866 C C . ALA A 1 111 ? -6.837 -3.951 -1.076 1.00 96.81 111 ALA A C 1
ATOM 868 O O . ALA A 1 111 ? -6.495 -5.054 -0.652 1.00 96.81 111 ALA A O 1
ATOM 869 N N . TYR A 1 112 ? -7.646 -3.150 -0.369 1.00 97.38 112 TYR A N 1
ATOM 870 C CA . TYR A 1 112 ? -8.189 -3.523 0.946 1.00 97.38 112 TYR A CA 1
ATOM 871 C C . TYR A 1 112 ? -9.080 -4.766 0.870 1.00 97.38 112 TYR A C 1
ATOM 873 O O . TYR A 1 112 ? -8.883 -5.693 1.653 1.00 97.38 112 TYR A O 1
ATOM 881 N N . VAL A 1 113 ? -10.012 -4.822 -0.090 1.00 96.81 113 VAL A N 1
ATOM 882 C CA . VAL A 1 113 ? -10.873 -6.001 -0.303 1.00 96.81 113 VAL A CA 1
ATOM 883 C C . VAL A 1 113 ? -10.030 -7.243 -0.583 1.00 96.81 113 VAL A C 1
ATOM 885 O O . VAL A 1 113 ? -10.235 -8.275 0.053 1.00 96.81 113 VAL A O 1
ATOM 888 N N . SER A 1 114 ? -9.050 -7.138 -1.483 1.00 97.69 114 SER A N 1
ATOM 889 C CA . SER A 1 114 ? -8.198 -8.270 -1.865 1.00 97.69 114 SER A CA 1
ATOM 890 C C . SER A 1 114 ? -7.338 -8.755 -0.697 1.00 97.69 114 SER A C 1
ATOM 892 O O . SER A 1 114 ? -7.297 -9.953 -0.431 1.00 97.69 114 SER A O 1
ATOM 894 N N . MET A 1 115 ? -6.735 -7.840 0.073 1.00 97.81 115 MET A N 1
ATOM 895 C CA . MET A 1 115 ? -6.005 -8.194 1.297 1.00 97.81 115 MET A CA 1
ATOM 896 C C . MET A 1 115 ? -6.897 -8.945 2.288 1.00 97.81 115 MET A C 1
ATOM 898 O O . MET A 1 115 ? -6.507 -10.003 2.778 1.00 97.81 115 MET A O 1
ATOM 902 N N . ILE A 1 116 ? -8.112 -8.450 2.531 1.00 96.81 116 ILE A N 1
ATOM 903 C CA . ILE A 1 116 ? -9.050 -9.075 3.469 1.00 96.81 116 ILE A CA 1
ATOM 904 C C . ILE A 1 116 ? -9.444 -10.482 3.004 1.00 96.81 116 ILE A C 1
ATOM 906 O O . ILE A 1 116 ? -9.447 -11.402 3.822 1.00 96.81 116 ILE A O 1
ATOM 910 N N . LYS A 1 117 ? -9.719 -10.674 1.707 1.00 95.06 117 LYS A N 1
ATOM 911 C CA . LYS A 1 117 ? -9.997 -11.999 1.122 1.00 95.06 117 LYS A CA 1
ATOM 912 C C . LYS A 1 117 ? -8.812 -12.962 1.255 1.00 95.06 117 LYS A C 1
ATOM 914 O O . LYS A 1 117 ? -9.013 -14.160 1.412 1.00 95.06 117 LYS A O 1
ATOM 919 N N . MET A 1 118 ? -7.586 -12.442 1.260 1.00 95.56 118 MET A N 1
ATOM 920 C CA . MET A 1 118 ? -6.358 -13.209 1.502 1.00 95.56 118 MET A CA 1
ATOM 921 C C . MET A 1 118 ? -6.062 -13.462 2.995 1.00 95.56 118 MET A C 1
ATOM 923 O O . MET A 1 118 ? -5.000 -13.995 3.323 1.00 95.56 118 MET A O 1
ATOM 927 N N . GLY A 1 119 ? -6.947 -13.054 3.912 1.00 95.75 119 GLY A N 1
ATOM 928 C CA . GLY A 1 119 ? -6.736 -13.179 5.360 1.00 95.75 119 GLY A CA 1
ATOM 929 C C . GLY A 1 119 ? -5.794 -12.126 5.956 1.00 95.75 119 GLY A C 1
ATOM 930 O O . GLY A 1 119 ? -5.281 -12.303 7.062 1.00 95.75 119 GLY A O 1
ATOM 931 N N . VAL A 1 120 ? -5.531 -11.034 5.232 1.00 97.19 120 VAL A N 1
ATOM 932 C CA . VAL A 1 120 ? -4.755 -9.883 5.708 1.00 97.19 120 VAL A CA 1
ATOM 933 C C . VAL A 1 120 ? -5.723 -8.778 6.123 1.00 97.19 120 VAL A C 1
ATOM 935 O O . VAL A 1 120 ? -6.412 -8.184 5.296 1.00 97.19 120 VAL A O 1
ATOM 938 N N . HIS A 1 121 ? -5.790 -8.512 7.423 1.00 95.81 121 HIS A N 1
ATOM 939 C CA . HIS A 1 121 ? -6.815 -7.657 8.017 1.00 95.81 121 HIS A CA 1
ATOM 940 C C . HIS A 1 121 ? -6.254 -6.341 8.553 1.00 95.81 121 HIS A C 1
ATOM 942 O O . HIS A 1 121 ? -5.052 -6.192 8.764 1.00 95.81 121 HIS A O 1
ATOM 948 N N . ASP A 1 122 ? -7.170 -5.409 8.813 1.00 97.31 122 ASP A N 1
ATOM 949 C CA . ASP A 1 122 ? -6.926 -4.167 9.543 1.00 97.31 122 ASP A CA 1
ATOM 950 C C . ASP A 1 122 ? -5.795 -3.280 8.975 1.00 97.31 122 ASP A C 1
ATOM 952 O O . ASP A 1 122 ? -4.966 -2.798 9.752 1.00 97.31 122 ASP A O 1
ATOM 956 N N . PRO A 1 123 ? -5.715 -3.027 7.647 1.00 98.00 123 PRO A N 1
ATOM 957 C CA . PRO A 1 123 ? -4.753 -2.064 7.133 1.00 98.00 123 PRO A CA 1
ATOM 958 C C . PRO A 1 123 ? -5.039 -0.669 7.702 1.00 98.00 123 PRO A C 1
ATOM 960 O O . PRO A 1 123 ? -6.192 -0.250 7.862 1.00 98.00 123 PRO A O 1
ATOM 963 N N . ILE A 1 124 ? -3.966 0.056 7.989 1.00 98.44 124 ILE A N 1
ATOM 964 C CA . ILE A 1 124 ? -3.968 1.340 8.681 1.00 98.44 124 ILE A CA 1
ATOM 965 C C . ILE A 1 124 ? -3.410 2.388 7.728 1.00 98.44 124 ILE A C 1
ATOM 967 O O . ILE A 1 124 ? -2.353 2.188 7.132 1.00 98.44 124 ILE A O 1
ATOM 971 N N . ASN A 1 125 ? -4.088 3.526 7.610 1.00 97.94 125 ASN A N 1
ATOM 972 C CA . ASN A 1 125 ? -3.541 4.697 6.933 1.00 97.94 125 ASN A CA 1
ATOM 973 C C . ASN A 1 125 ? -3.410 5.837 7.940 1.00 97.94 125 ASN A C 1
ATOM 975 O O . ASN A 1 125 ? -4.319 6.070 8.734 1.00 97.94 125 ASN A O 1
ATOM 979 N N . VAL A 1 126 ? -2.293 6.552 7.894 1.00 97.56 126 VAL A N 1
ATOM 980 C CA . VAL A 1 126 ? -2.000 7.710 8.743 1.00 97.56 126 VAL A CA 1
ATOM 981 C C . VAL A 1 126 ? -1.626 8.874 7.845 1.00 97.56 126 VAL A C 1
ATOM 983 O O . VAL A 1 126 ? -0.864 8.684 6.906 1.00 97.56 126 VAL A O 1
ATOM 986 N N . SER A 1 127 ? -2.134 10.070 8.117 1.00 95.31 127 SER A N 1
ATOM 987 C CA . SER A 1 127 ? -1.722 11.293 7.427 1.00 95.31 127 SER A CA 1
ATOM 988 C C . SER A 1 127 ? -2.067 12.502 8.284 1.00 95.31 127 SER A C 1
ATOM 990 O O . SER A 1 127 ? -3.203 12.650 8.742 1.00 95.31 127 SER A O 1
ATOM 992 N N . GLY A 1 128 ? -1.082 13.370 8.517 1.00 93.88 128 GLY A N 1
ATOM 993 C CA . GLY A 1 128 ? -1.270 14.522 9.391 1.00 93.88 128 GLY A CA 1
ATOM 994 C C . GLY A 1 128 ? -1.638 14.081 10.807 1.00 93.88 128 GLY A C 1
ATOM 995 O O . GLY A 1 128 ? -0.911 13.323 11.440 1.00 93.88 128 GLY A O 1
ATOM 996 N N . ASP A 1 129 ? -2.760 14.568 11.321 1.00 96.00 129 ASP A N 1
ATOM 997 C CA . ASP A 1 129 ? -3.280 14.233 12.649 1.00 96.00 129 ASP A CA 1
ATOM 998 C C . ASP A 1 129 ? -4.389 13.167 12.619 1.00 96.00 129 ASP A C 1
ATOM 1000 O O . ASP A 1 129 ? -5.079 12.955 13.618 1.00 96.00 129 ASP A O 1
ATOM 1004 N N . GLN A 1 130 ? -4.563 12.478 11.489 1.00 97.31 130 GLN A N 1
ATOM 1005 C CA . GLN A 1 130 ? -5.587 11.454 11.311 1.00 97.31 130 GLN A CA 1
ATOM 1006 C C . GLN A 1 130 ? -4.969 10.071 11.120 1.00 97.31 130 GLN A C 1
ATOM 1008 O O . GLN A 1 130 ? -3.977 9.903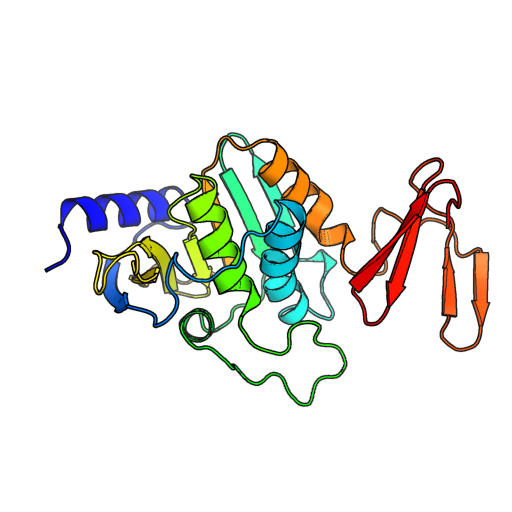 10.408 1.00 97.31 130 GLN A O 1
ATOM 1013 N N . ALA A 1 131 ? -5.620 9.072 11.705 1.00 98.31 131 ALA A N 1
ATOM 1014 C CA . ALA A 1 131 ? -5.414 7.668 11.391 1.00 98.31 131 ALA A CA 1
ATOM 1015 C C . ALA A 1 131 ? -6.757 7.007 11.063 1.00 98.31 131 ALA A C 1
ATOM 1017 O O . ALA A 1 131 ? -7.799 7.386 11.604 1.00 98.31 131 ALA A O 1
ATOM 1018 N N . VAL A 1 132 ? -6.738 6.016 10.176 1.00 98.38 132 VAL A N 1
ATOM 1019 C CA . VAL A 1 132 ? -7.912 5.214 9.836 1.00 98.38 132 VAL A CA 1
ATOM 1020 C C . VAL A 1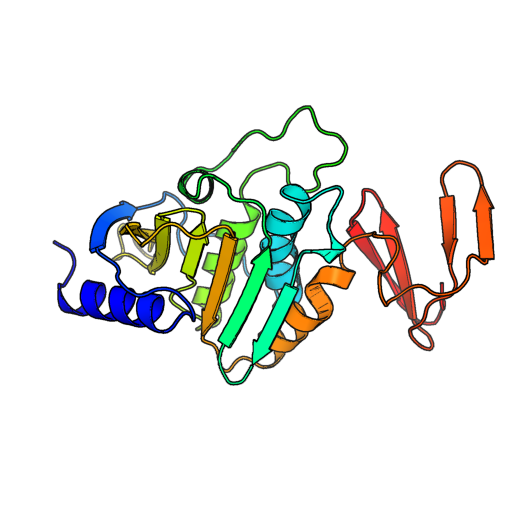 132 ? -7.541 3.744 9.722 1.00 98.38 132 VAL A C 1
ATOM 1022 O O . VAL A 1 132 ? -6.602 3.395 9.008 1.00 98.38 132 VAL A O 1
ATOM 1025 N N . VAL A 1 133 ? -8.285 2.893 10.424 1.00 98.44 133 VAL A N 1
ATOM 1026 C CA . VAL A 1 133 ? -8.189 1.431 10.307 1.00 98.44 133 VAL A CA 1
ATOM 1027 C C . VAL A 1 133 ? -9.351 0.936 9.460 1.00 98.44 133 VAL A C 1
ATOM 1029 O O . VAL A 1 133 ? -10.498 1.321 9.707 1.00 98.44 133 VAL A O 1
ATOM 1032 N N . ILE A 1 134 ? -9.062 0.103 8.463 1.00 98.00 134 ILE A N 1
ATOM 1033 C CA . ILE A 1 134 ? -10.074 -0.460 7.565 1.00 98.00 134 ILE A CA 1
ATOM 1034 C C . ILE A 1 134 ? -10.436 -1.866 8.028 1.00 98.00 134 ILE A C 1
ATOM 1036 O O . ILE A 1 134 ? -9.567 -2.723 8.151 1.00 98.00 134 ILE A O 1
ATOM 1040 N N . SER A 1 135 ? -11.719 -2.120 8.251 1.00 97.06 135 SER A N 1
ATOM 1041 C CA . SER A 1 135 ? -12.224 -3.429 8.662 1.00 97.06 135 SER A CA 1
ATOM 1042 C C . SER A 1 135 ? -13.434 -3.856 7.831 1.00 97.06 135 SER A C 1
ATOM 1044 O O . SER A 1 135 ? -13.798 -3.202 6.852 1.00 97.06 135 SER A O 1
ATOM 1046 N N . VAL A 1 136 ? -14.051 -4.970 8.224 1.00 95.81 136 VAL A N 1
ATOM 1047 C CA . VAL A 1 136 ? -15.254 -5.524 7.605 1.00 95.81 136 VAL A CA 1
ATOM 1048 C C . VAL A 1 136 ? -16.422 -5.378 8.572 1.00 95.81 136 VAL A C 1
ATOM 1050 O O . VAL A 1 136 ? -16.351 -5.810 9.723 1.00 95.81 136 VAL A O 1
ATOM 1053 N N . GLY A 1 137 ? -17.506 -4.777 8.093 1.00 94.38 137 GLY A N 1
ATOM 1054 C CA . GLY A 1 137 ? -18.750 -4.633 8.832 1.00 94.38 137 GLY A CA 1
ATOM 1055 C C . GLY A 1 137 ? -19.564 -5.929 8.903 1.00 94.38 137 GLY A C 1
ATOM 1056 O O . GLY A 1 137 ? -19.231 -6.932 8.264 1.00 94.38 137 GLY A O 1
ATOM 1057 N N . PRO A 1 138 ? -20.664 -5.920 9.675 1.00 93.06 138 PRO A N 1
ATOM 1058 C CA . PRO A 1 138 ? -21.632 -7.004 9.620 1.00 93.06 138 PRO A CA 1
ATOM 1059 C C . PRO A 1 138 ? -22.230 -7.110 8.216 1.00 93.06 138 PRO A C 1
ATOM 1061 O O . PRO A 1 138 ? -22.217 -6.161 7.433 1.00 93.06 138 PRO A O 1
ATOM 1064 N N . GLU A 1 139 ? -22.771 -8.279 7.921 1.00 93.19 139 GLU A N 1
ATOM 1065 C CA . GLU A 1 139 ? -23.532 -8.507 6.702 1.00 93.19 139 GLU A CA 1
ATOM 1066 C C . GLU A 1 139 ? -24.762 -7.597 6.659 1.00 93.19 139 GLU A C 1
ATOM 1068 O O . GLU A 1 139 ? -25.475 -7.471 7.657 1.00 93.19 139 GLU A O 1
ATOM 1073 N N . VAL A 1 140 ? -24.967 -6.922 5.526 1.00 90.25 140 VAL A N 1
ATOM 1074 C CA . VAL A 1 140 ? -26.099 -6.000 5.320 1.00 90.25 140 VAL A CA 1
ATOM 1075 C C . VAL A 1 140 ? -27.154 -6.576 4.375 1.00 90.25 140 VAL A C 1
ATOM 1077 O O . VAL A 1 140 ? -28.331 -6.255 4.506 1.00 90.25 140 VAL A O 1
ATOM 1080 N N . ILE A 1 141 ? -26.720 -7.425 3.444 1.00 87.75 141 ILE A N 1
ATOM 1081 C CA . ILE A 1 141 ? -27.493 -8.241 2.498 1.00 87.75 141 ILE A CA 1
ATOM 1082 C C . ILE A 1 141 ? -26.697 -9.551 2.350 1.00 87.75 141 ILE A C 1
ATOM 1084 O O . ILE A 1 141 ? -25.494 -9.534 2.614 1.00 87.75 141 ILE A O 1
ATOM 1088 N N . GLU A 1 142 ? -27.335 -10.655 1.956 1.00 88.75 142 GLU A N 1
ATOM 1089 C CA . GLU A 1 142 ? -26.675 -11.946 1.700 1.00 88.75 142 GLU A CA 1
ATOM 1090 C C . GLU A 1 142 ? -25.352 -11.763 0.933 1.00 88.75 142 GLU A C 1
ATOM 1092 O O . GLU A 1 142 ? -25.295 -11.056 -0.076 1.00 88.75 142 GLU A O 1
ATOM 1097 N N . ASP A 1 143 ? -24.270 -12.314 1.490 1.00 84.75 143 ASP A N 1
ATOM 1098 C CA . ASP A 1 143 ? -22.885 -12.211 1.005 1.00 84.75 143 ASP A CA 1
ATOM 1099 C C . ASP A 1 143 ? -22.293 -10.791 0.891 1.00 84.75 143 ASP A C 1
ATOM 1101 O O . ASP A 1 143 ? -21.148 -10.619 0.457 1.00 84.75 143 ASP A O 1
ATOM 1105 N N . MET A 1 144 ? -23.007 -9.750 1.328 1.00 92.81 144 MET A N 1
ATOM 1106 C CA . MET A 1 144 ? -22.569 -8.352 1.293 1.00 92.81 144 MET A CA 1
ATOM 1107 C C . MET A 1 144 ? -22.113 -7.860 2.660 1.00 92.81 144 MET A C 1
ATOM 1109 O O . MET A 1 144 ? -22.899 -7.419 3.499 1.00 92.81 144 MET A O 1
ATOM 1113 N N . ARG A 1 145 ? -20.791 -7.851 2.847 1.00 95.06 145 ARG A N 1
ATOM 1114 C CA . ARG A 1 145 ? -20.127 -7.253 4.013 1.00 95.06 145 ARG A CA 1
ATOM 1115 C C . ARG A 1 145 ? -19.343 -6.008 3.596 1.00 95.06 145 ARG A C 1
ATOM 1117 O O . ARG A 1 145 ? -18.403 -6.146 2.810 1.00 95.06 145 ARG A O 1
ATOM 1124 N N . PRO A 1 146 ? -19.720 -4.804 4.059 1.00 96.19 146 PRO A N 1
ATOM 1125 C CA . PRO A 1 146 ? -19.086 -3.562 3.642 1.00 96.19 146 PRO A CA 1
ATOM 1126 C C . PRO A 1 146 ? -17.740 -3.343 4.334 1.00 96.19 146 PRO A C 1
ATOM 1128 O O . PRO A 1 146 ? -17.525 -3.802 5.457 1.00 96.19 146 PRO A O 1
ATOM 1131 N N . LEU A 1 147 ? -16.856 -2.573 3.700 1.00 96.69 147 LEU A N 1
ATOM 1132 C CA . LEU A 1 147 ? -15.701 -2.002 4.384 1.00 96.69 147 LEU A CA 1
ATOM 1133 C C . LEU A 1 147 ? -16.158 -0.951 5.406 1.00 96.69 147 LEU A C 1
ATOM 1135 O O . LEU A 1 147 ? -17.063 -0.153 5.139 1.00 96.69 147 LEU A O 1
ATOM 1139 N N . VAL A 1 148 ? -15.497 -0.910 6.561 1.00 97.06 148 VAL A N 1
ATOM 1140 C CA . VAL A 1 148 ? -15.733 0.087 7.613 1.00 97.06 148 VAL A CA 1
ATOM 1141 C C . VAL A 1 148 ? -14.435 0.827 7.917 1.00 97.06 148 VAL A C 1
ATOM 1143 O O . VAL A 1 148 ? -13.393 0.218 8.135 1.00 97.06 148 VAL A O 1
ATOM 1146 N N . TYR A 1 149 ? -14.512 2.154 7.928 1.00 97.88 149 TYR A N 1
ATOM 1147 C CA . TYR A 1 149 ? -13.398 3.065 8.172 1.00 97.88 149 TYR A CA 1
ATOM 1148 C C . TYR A 1 149 ? -13.501 3.566 9.610 1.00 97.88 149 TYR A C 1
ATOM 1150 O O . TYR A 1 149 ? -14.421 4.323 9.922 1.00 97.88 149 TYR A O 1
ATOM 1158 N N . HIS A 1 150 ? -12.595 3.134 10.485 1.00 98.06 150 HIS A N 1
ATOM 1159 C CA . HIS A 1 150 ? -12.548 3.542 11.891 1.00 98.06 150 HIS A CA 1
ATOM 1160 C C . HIS A 1 150 ? -11.560 4.691 12.065 1.00 98.06 150 HIS A C 1
ATOM 1162 O O . HIS A 1 150 ? -10.352 4.490 11.942 1.00 98.06 150 HIS A O 1
ATOM 1168 N N . TRP A 1 151 ? -12.069 5.888 12.336 1.00 98.12 151 TRP A N 1
ATOM 1169 C CA . TRP A 1 151 ? -11.290 7.120 12.381 1.00 98.12 151 TRP A CA 1
ATOM 1170 C C . TRP A 1 151 ? -10.759 7.409 13.778 1.00 98.12 151 TRP A C 1
ATOM 1172 O O . TRP A 1 151 ? -11.493 7.335 14.768 1.00 98.12 151 TRP A O 1
ATOM 1182 N N . PHE A 1 152 ? -9.498 7.821 13.833 1.00 98.50 152 PHE A N 1
ATOM 1183 C CA . PHE A 1 152 ? -8.814 8.231 15.047 1.00 98.50 152 PHE A CA 1
ATOM 1184 C C . PHE A 1 152 ? -8.127 9.583 14.848 1.00 98.50 152 PHE A C 1
ATOM 1186 O O . PHE A 1 152 ? -7.572 9.864 13.781 1.00 98.50 152 PHE A O 1
ATOM 1193 N N . ARG A 1 153 ? -8.133 10.409 15.895 1.00 98.31 153 ARG A N 1
ATOM 1194 C CA . ARG A 1 153 ? -7.256 11.573 16.025 1.00 98.31 153 ARG A CA 1
ATOM 1195 C C . ARG A 1 153 ? -5.963 11.124 16.696 1.00 98.31 153 ARG A C 1
ATOM 1197 O O . ARG A 1 153 ? -5.998 10.429 17.710 1.00 98.31 153 ARG A O 1
ATOM 1204 N N . ILE A 1 154 ? -4.832 11.533 16.142 1.00 98.19 154 ILE A N 1
ATOM 1205 C CA . ILE A 1 154 ? -3.494 11.253 16.669 1.00 98.19 154 ILE A CA 1
ATOM 1206 C C . ILE A 1 154 ? -2.687 12.560 16.750 1.00 98.19 154 ILE A C 1
ATOM 1208 O O . ILE A 1 154 ? -3.063 13.552 16.119 1.00 98.19 154 ILE A O 1
ATOM 1212 N N . PRO A 1 155 ? -1.556 12.604 17.477 1.00 97.00 155 PRO A N 1
ATOM 1213 C CA . PRO A 1 155 ? -0.618 13.714 17.369 1.00 97.00 155 PRO A CA 1
ATOM 1214 C C . PRO A 1 155 ? -0.167 13.893 15.917 1.00 97.00 155 PRO A C 1
ATOM 1216 O O . PRO A 1 155 ? 0.156 12.910 15.249 1.00 97.00 155 PRO A O 1
ATOM 1219 N N . LYS A 1 156 ? -0.127 15.143 15.442 1.00 95.69 156 LYS A N 1
ATOM 1220 C CA . LYS A 1 156 ? 0.207 15.469 14.051 1.00 95.69 156 LYS A CA 1
ATOM 1221 C C . LYS A 1 156 ? 1.551 14.865 13.632 1.00 95.69 156 LYS A C 1
ATOM 1223 O O . LYS A 1 156 ? 2.580 15.122 14.253 1.00 95.69 156 LYS A O 1
ATOM 1228 N N . GLN A 1 157 ? 1.520 14.115 12.538 1.00 93.50 157 GLN A N 1
ATOM 1229 C CA . GLN A 1 157 ? 2.661 13.541 11.841 1.00 93.50 157 GLN A CA 1
ATOM 1230 C C . GLN A 1 157 ? 2.978 14.384 10.597 1.00 93.50 157 GLN A C 1
ATOM 1232 O O . GLN A 1 157 ? 2.073 14.832 9.893 1.00 93.50 157 GLN A O 1
ATOM 1237 N N . ASN A 1 158 ? 4.261 14.573 10.289 1.00 91.69 158 ASN A N 1
ATOM 1238 C CA . ASN A 1 158 ? 4.708 15.250 9.061 1.00 91.69 158 ASN A CA 1
ATOM 1239 C C . ASN A 1 158 ? 4.983 14.233 7.939 1.00 91.69 158 ASN A C 1
ATOM 1241 O O . ASN A 1 158 ? 6.024 14.283 7.290 1.00 91.69 158 ASN A O 1
ATOM 1245 N N . GLN A 1 159 ? 4.092 13.251 7.801 1.00 92.31 159 GLN A N 1
ATOM 1246 C CA . GLN A 1 159 ? 4.201 12.157 6.840 1.00 92.31 159 GLN A CA 1
ATOM 1247 C C . GLN A 1 159 ? 2.842 11.482 6.634 1.00 92.31 159 GLN A C 1
ATOM 1249 O O . GLN A 1 159 ? 1.950 11.594 7.483 1.00 92.31 159 GLN A O 1
ATOM 1254 N N . THR A 1 160 ? 2.724 10.740 5.536 1.00 94.19 160 THR A N 1
ATOM 1255 C CA . THR A 1 160 ? 1.684 9.728 5.331 1.00 94.19 160 THR A CA 1
ATOM 1256 C C . THR A 1 160 ? 2.285 8.343 5.519 1.00 94.19 160 THR A C 1
ATOM 1258 O O . THR A 1 160 ? 3.401 8.098 5.060 1.00 94.19 160 THR A O 1
ATOM 1261 N N . LEU A 1 161 ? 1.541 7.439 6.156 1.00 96.75 161 LEU A N 1
ATOM 1262 C CA . LEU A 1 161 ? 1.871 6.026 6.296 1.00 96.75 161 LEU A CA 1
ATOM 1263 C C . LEU A 1 161 ? 0.726 5.147 5.786 1.00 96.75 161 LEU A C 1
ATOM 1265 O O . LEU A 1 161 ? -0.442 5.437 6.038 1.00 96.75 161 LEU A O 1
ATOM 1269 N N . PHE A 1 162 ? 1.076 4.033 5.158 1.00 97.88 162 PHE A N 1
ATOM 1270 C CA . PHE A 1 162 ? 0.244 2.841 5.064 1.00 97.88 162 PHE A CA 1
ATOM 1271 C C . PHE A 1 162 ? 0.945 1.742 5.856 1.00 97.88 162 PHE A C 1
ATOM 1273 O O . PHE A 1 162 ? 2.142 1.520 5.669 1.00 97.88 162 PHE A O 1
ATOM 1280 N N . VAL A 1 163 ? 0.213 1.074 6.741 1.00 98.00 163 VAL A N 1
ATOM 1281 C CA . VAL A 1 163 ? 0.737 0.013 7.601 1.00 98.00 163 VAL A CA 1
ATOM 1282 C C . VAL A 1 163 ? -0.201 -1.179 7.555 1.00 98.00 163 VAL A C 1
ATOM 1284 O O . VAL A 1 163 ? -1.413 -1.028 7.689 1.00 98.00 163 VAL A O 1
ATOM 1287 N N . VAL A 1 164 ? 0.351 -2.378 7.405 1.00 98.00 164 VAL A N 1
ATOM 1288 C CA . VAL A 1 164 ? -0.415 -3.615 7.564 1.00 98.00 164 VAL A CA 1
ATOM 1289 C C . VAL A 1 164 ? 0.453 -4.697 8.187 1.00 98.00 164 VAL A C 1
ATOM 1291 O O . VAL A 1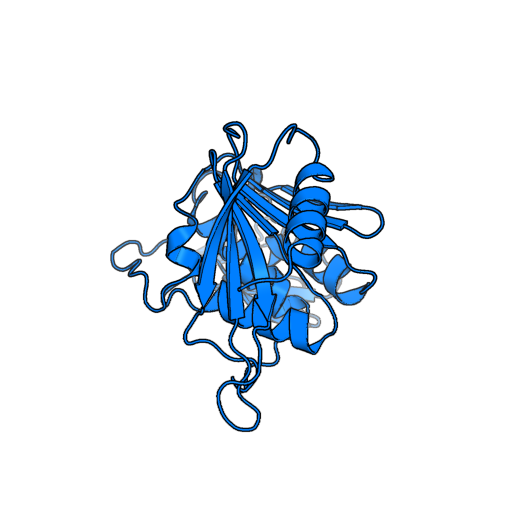 164 ? 1.624 -4.853 7.832 1.00 98.00 164 VAL A O 1
ATOM 1294 N N . ASN A 1 165 ? -0.130 -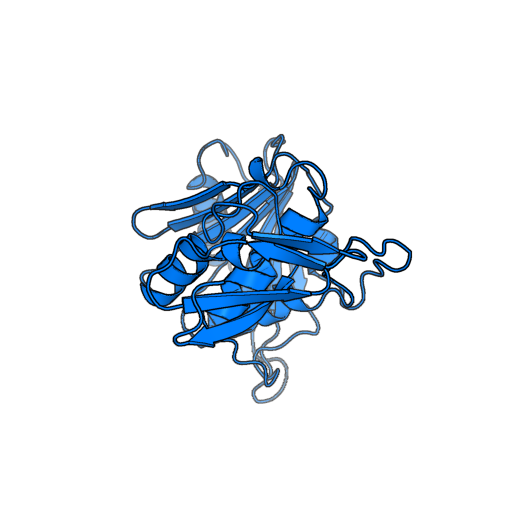5.445 9.123 1.00 96.69 165 ASN A N 1
ATOM 1295 C CA . ASN A 1 165 ? 0.528 -6.584 9.744 1.00 96.69 165 ASN A CA 1
ATOM 1296 C C . ASN A 1 165 ? 0.142 -7.869 8.998 1.00 96.69 165 ASN A C 1
ATOM 1298 O O . ASN A 1 165 ? -1.035 -8.132 8.760 1.00 96.69 165 ASN A O 1
ATOM 1302 N N . THR A 1 166 ? 1.125 -8.671 8.597 1.00 96.75 166 THR A N 1
ATOM 1303 C CA . THR A 1 166 ? 0.910 -9.897 7.828 1.00 96.75 166 THR A CA 1
ATOM 1304 C C . THR A 1 166 ? 2.088 -10.866 7.922 1.00 96.75 166 THR A C 1
ATOM 1306 O O . THR A 1 166 ? 3.254 -10.469 7.958 1.00 96.75 166 THR A O 1
ATOM 1309 N N . TYR A 1 167 ? 1.790 -12.164 7.865 1.00 95.75 167 TYR A N 1
ATOM 1310 C CA . TYR A 1 167 ? 2.774 -13.233 7.656 1.00 95.75 167 TYR A CA 1
ATOM 1311 C C . TYR A 1 167 ? 2.934 -13.607 6.175 1.00 95.75 167 TYR A C 1
ATOM 1313 O O . TYR A 1 167 ? 3.805 -14.410 5.832 1.00 95.75 167 TYR A O 1
ATOM 1321 N N . ASN A 1 168 ? 2.115 -13.033 5.284 1.00 96.56 168 ASN A N 1
ATOM 1322 C CA . ASN A 1 168 ? 2.111 -13.369 3.866 1.00 96.56 168 ASN A CA 1
ATOM 1323 C C . ASN A 1 168 ? 3.424 -12.918 3.199 1.00 96.56 168 ASN A C 1
ATOM 1325 O O . ASN A 1 168 ? 3.676 -11.728 2.999 1.00 96.56 168 ASN A O 1
ATOM 1329 N N . LYS A 1 169 ? 4.274 -13.894 2.861 1.00 95.81 169 LYS A N 1
ATOM 1330 C CA . LYS A 1 169 ? 5.599 -13.660 2.270 1.00 95.81 169 LYS A CA 1
ATOM 1331 C C . LYS A 1 169 ? 5.522 -13.115 0.846 1.00 95.81 169 LYS A C 1
ATOM 1333 O O . LYS A 1 169 ? 6.406 -12.361 0.455 1.00 95.81 169 LYS A O 1
ATOM 1338 N N . GLU A 1 170 ? 4.506 -13.494 0.078 1.00 97.00 170 GLU A N 1
ATOM 1339 C CA . GLU A 1 170 ? 4.320 -13.000 -1.290 1.00 97.00 170 GLU A CA 1
ATOM 1340 C C . GLU A 1 170 ? 3.913 -11.531 -1.282 1.00 97.00 170 GLU A C 1
ATOM 1342 O O . GLU A 1 170 ? 4.462 -10.745 -2.047 1.00 97.00 170 GLU A O 1
ATOM 1347 N N . LEU A 1 171 ? 3.043 -11.140 -0.345 1.00 97.94 171 LEU A N 1
ATOM 1348 C CA . LEU A 1 171 ? 2.670 -9.744 -0.145 1.00 97.94 171 LEU A CA 1
ATOM 1349 C C . LEU A 1 171 ? 3.868 -8.892 0.271 1.00 97.94 171 LEU A C 1
ATOM 1351 O O . LEU A 1 171 ? 4.096 -7.846 -0.325 1.00 97.94 171 LEU A O 1
ATOM 1355 N N . LYS A 1 172 ? 4.690 -9.361 1.216 1.00 97.38 172 LYS A N 1
ATOM 1356 C CA . LYS A 1 172 ? 5.930 -8.657 1.593 1.00 97.38 172 LYS A CA 1
ATOM 1357 C C . LYS A 1 172 ? 6.853 -8.448 0.387 1.00 97.38 172 LYS A C 1
ATOM 1359 O O . LYS A 1 172 ? 7.219 -7.315 0.103 1.00 97.38 172 LYS A O 1
ATOM 1364 N N . LYS A 1 173 ? 7.128 -9.510 -0.381 1.00 96.88 173 LYS A N 1
ATOM 1365 C CA . LYS A 1 173 ? 7.950 -9.426 -1.603 1.00 96.88 173 LYS A CA 1
ATOM 1366 C C . LYS A 1 173 ? 7.372 -8.464 -2.641 1.00 96.88 173 LYS A C 1
ATOM 1368 O O . LYS A 1 173 ? 8.127 -7.746 -3.287 1.00 96.88 173 LYS A O 1
ATOM 1373 N N . ALA A 1 174 ? 6.051 -8.451 -2.805 1.00 97.62 174 ALA A N 1
ATOM 1374 C CA . ALA A 1 174 ? 5.385 -7.536 -3.721 1.00 97.62 174 ALA A CA 1
ATOM 1375 C C . ALA A 1 174 ? 5.562 -6.073 -3.293 1.00 97.62 174 ALA A C 1
ATOM 1377 O O . ALA A 1 174 ? 5.835 -5.226 -4.136 1.00 97.62 174 ALA A O 1
ATOM 1378 N N . PHE A 1 175 ? 5.482 -5.774 -1.993 1.00 98.00 175 PHE A N 1
ATOM 1379 C CA . PHE A 1 175 ? 5.779 -4.435 -1.478 1.00 98.00 175 PHE A CA 1
ATOM 1380 C C . PHE A 1 175 ? 7.261 -4.068 -1.630 1.00 98.00 175 PHE A C 1
ATOM 1382 O O . PHE A 1 175 ? 7.547 -2.956 -2.064 1.00 98.00 175 PHE A O 1
ATOM 1389 N N . ASP A 1 176 ? 8.193 -4.993 -1.375 1.00 96.12 176 ASP A N 1
ATOM 1390 C CA . ASP A 1 176 ? 9.630 -4.756 -1.595 1.00 96.12 176 ASP A CA 1
ATOM 1391 C C . ASP A 1 176 ? 9.945 -4.414 -3.061 1.00 96.12 176 ASP A C 1
ATOM 1393 O O . ASP A 1 176 ? 10.778 -3.553 -3.340 1.00 96.12 176 ASP A O 1
ATOM 1397 N N . PHE A 1 177 ? 9.251 -5.056 -4.006 1.00 95.62 177 PHE A N 1
ATOM 1398 C CA . PHE A 1 177 ? 9.356 -4.759 -5.437 1.00 95.62 177 PHE A CA 1
ATOM 1399 C C . PHE A 1 177 ? 8.523 -3.540 -5.865 1.00 95.62 177 PHE A C 1
ATOM 1401 O O . PHE A 1 177 ? 8.731 -2.995 -6.943 1.00 95.62 177 PHE A O 1
ATOM 1408 N N . GLY A 1 178 ? 7.567 -3.102 -5.050 1.00 95.44 178 GLY A N 1
ATOM 1409 C CA . GLY A 1 178 ? 6.417 -2.334 -5.512 1.00 95.44 178 GLY A CA 1
ATOM 1410 C C . GLY A 1 178 ? 6.739 -0.976 -6.144 1.00 95.44 178 GLY A C 1
ATOM 1411 O O . GLY A 1 178 ? 6.045 -0.561 -7.068 1.00 95.44 178 GLY A O 1
ATOM 1412 N N . LEU A 1 179 ? 7.818 -0.307 -5.716 1.00 94.44 179 LEU A N 1
ATOM 1413 C CA . LEU A 1 179 ? 8.274 0.940 -6.348 1.00 94.44 179 LEU A CA 1
ATOM 1414 C C . LEU A 1 179 ? 8.764 0.733 -7.785 1.00 94.44 179 LEU A C 1
ATOM 1416 O O . LEU A 1 179 ? 8.585 1.620 -8.616 1.00 94.44 179 LEU A O 1
ATOM 1420 N N . ASN A 1 180 ? 9.308 -0.442 -8.108 1.00 95.06 180 ASN A N 1
ATOM 1421 C CA . ASN A 1 180 ? 9.810 -0.743 -9.446 1.00 95.06 180 ASN A CA 1
ATOM 1422 C C . ASN A 1 180 ? 8.701 -0.809 -10.507 1.00 95.06 180 ASN A C 1
ATOM 1424 O O . ASN A 1 180 ? 9.013 -0.777 -11.695 1.00 95.06 180 ASN A O 1
ATOM 1428 N N . HIS A 1 181 ? 7.423 -0.854 -10.107 1.00 95.25 181 HIS A N 1
ATOM 1429 C CA . HIS A 1 181 ? 6.289 -0.707 -11.026 1.00 95.25 181 HIS A CA 1
ATOM 1430 C C . HIS A 1 181 ? 6.175 0.683 -11.640 1.00 95.25 181 HIS A C 1
ATOM 1432 O O . HIS A 1 181 ? 5.440 0.844 -12.611 1.00 95.25 181 HIS A O 1
ATOM 1438 N N . PHE A 1 182 ? 6.872 1.683 -11.105 1.00 93.75 182 PHE A N 1
ATOM 1439 C CA . PHE A 1 182 ? 6.799 3.058 -11.580 1.00 93.75 182 PHE A CA 1
ATOM 1440 C C . PHE A 1 182 ? 8.095 3.471 -12.259 1.00 93.75 182 PHE A C 1
ATOM 1442 O O . PHE A 1 182 ? 9.184 3.094 -11.833 1.00 93.75 182 PHE A O 1
ATOM 1449 N N . TRP A 1 183 ? 7.988 4.277 -13.308 1.00 91.56 183 TRP A N 1
ATOM 1450 C CA . TRP A 1 183 ? 9.154 4.888 -13.929 1.00 91.56 183 TRP A CA 1
ATOM 1451 C C . TRP A 1 183 ? 9.681 6.040 -13.064 1.00 91.56 183 TRP A C 1
ATOM 1453 O O . TRP A 1 183 ? 8.922 6.942 -12.709 1.00 91.56 183 TRP A O 1
ATOM 1463 N N . TYR A 1 184 ? 10.974 6.007 -12.735 1.00 90.88 184 TYR A N 1
ATOM 1464 C CA . TYR A 1 184 ? 11.716 7.098 -12.097 1.00 90.88 184 TYR A CA 1
ATOM 1465 C C . TYR A 1 184 ? 13.224 6.905 -12.308 1.00 90.88 184 TYR A C 1
ATOM 1467 O O . TYR A 1 184 ? 13.690 5.800 -12.591 1.00 90.88 184 TYR A O 1
ATOM 1475 N N . GLU A 1 185 ? 14.002 7.979 -12.167 1.00 89.00 185 GLU A N 1
ATOM 1476 C CA . GLU A 1 185 ? 15.412 8.000 -12.577 1.00 89.00 185 GLU A CA 1
ATOM 1477 C C . GLU A 1 185 ? 16.295 6.988 -11.823 1.00 89.00 185 GLU A C 1
ATOM 1479 O O . GLU A 1 185 ? 17.217 6.412 -12.391 1.00 89.00 185 GLU A O 1
ATOM 1484 N N . GLN A 1 186 ? 15.989 6.709 -10.558 1.00 90.88 186 GLN A N 1
ATOM 1485 C CA . GLN A 1 186 ? 16.728 5.771 -9.707 1.00 90.88 186 GLN A CA 1
ATOM 1486 C C . GLN A 1 186 ? 16.055 4.393 -9.629 1.00 90.88 186 GLN A C 1
ATOM 1488 O O . GLN A 1 186 ? 16.310 3.635 -8.690 1.00 90.88 186 GLN A O 1
ATOM 1493 N N . ASN A 1 187 ? 15.164 4.065 -10.572 1.00 92.81 187 ASN A N 1
ATOM 1494 C CA . ASN A 1 187 ? 14.525 2.754 -10.610 1.00 92.81 187 ASN A CA 1
ATOM 1495 C C . ASN A 1 187 ? 15.590 1.651 -10.716 1.00 92.81 187 ASN A C 1
ATOM 1497 O O . ASN A 1 187 ? 16.449 1.676 -11.595 1.00 92.81 187 ASN A O 1
ATOM 1501 N N . SER A 1 188 ? 15.524 0.673 -9.808 1.00 93.56 188 SER A N 1
ATOM 1502 C CA . SER A 1 188 ? 16.547 -0.372 -9.681 1.00 93.56 188 SER A CA 1
ATOM 1503 C C . SER A 1 188 ? 16.616 -1.331 -10.875 1.00 93.56 188 SER A C 1
ATOM 1505 O O . SER A 1 188 ? 17.598 -2.060 -11.018 1.00 93.56 188 SER A O 1
ATOM 1507 N N . LEU A 1 189 ? 15.597 -1.326 -11.739 1.00 94.88 189 LEU A N 1
ATOM 1508 C CA . LEU A 1 189 ? 15.509 -2.192 -12.910 1.00 94.88 189 LEU A CA 1
ATOM 1509 C C . LEU A 1 189 ? 16.326 -1.699 -14.107 1.00 94.88 189 LEU A C 1
ATOM 1511 O O . LEU A 1 189 ? 16.594 -2.502 -14.996 1.00 94.88 189 LEU A O 1
ATOM 1515 N N . LYS A 1 190 ? 16.740 -0.425 -14.140 1.00 92.56 190 LYS A N 1
ATOM 1516 C CA . LYS A 1 190 ? 17.518 0.141 -15.252 1.00 92.56 190 LYS A CA 1
ATOM 1517 C C . LYS A 1 190 ? 18.973 0.391 -14.866 1.00 92.56 190 LYS A C 1
ATOM 1519 O O . LYS A 1 190 ? 19.267 0.716 -13.716 1.00 92.56 190 LYS A O 1
ATOM 1524 N N . SER A 1 191 ? 19.867 0.286 -15.843 1.00 92.19 191 SER A N 1
ATOM 1525 C CA . SER A 1 191 ? 21.248 0.751 -15.742 1.00 92.19 191 SER A CA 1
ATOM 1526 C C . SER A 1 191 ? 21.543 1.814 -16.805 1.00 92.19 191 SER A C 1
ATOM 1528 O O . SER A 1 191 ? 21.052 2.938 -16.710 1.00 92.19 191 SER A O 1
ATOM 1530 N N . ASP A 1 192 ? 22.327 1.472 -17.818 1.00 93.94 192 ASP A N 1
ATOM 1531 C CA . ASP A 1 192 ? 22.888 2.398 -18.789 1.00 93.94 192 ASP A CA 1
ATOM 1532 C C . ASP A 1 192 ? 21.850 2.735 -19.859 1.00 93.94 192 ASP A C 1
ATOM 1534 O O . ASP A 1 192 ? 21.138 1.849 -20.338 1.00 93.94 192 ASP A O 1
ATOM 1538 N N . LEU A 1 193 ? 21.783 4.003 -20.268 1.00 96.19 193 LEU A N 1
ATOM 1539 C CA . LEU A 1 193 ? 21.009 4.403 -21.439 1.00 96.19 193 LEU A CA 1
ATOM 1540 C C . LEU A 1 193 ? 21.654 3.800 -22.694 1.00 96.19 193 LEU A C 1
ATOM 1542 O O . LEU A 1 193 ? 22.835 4.020 -22.962 1.00 96.19 193 LEU A O 1
ATOM 1546 N N . LEU A 1 194 ? 20.877 3.037 -23.458 1.00 95.81 194 LEU A N 1
ATOM 1547 C CA . LEU A 1 194 ? 21.314 2.408 -24.706 1.00 95.81 194 LEU A CA 1
ATOM 1548 C C . LEU A 1 194 ? 20.923 3.243 -25.923 1.00 95.81 194 LEU A C 1
ATOM 1550 O O . LEU A 1 194 ? 21.689 3.343 -26.880 1.00 95.81 194 LEU A O 1
ATOM 1554 N N . TYR A 1 195 ? 19.717 3.808 -25.899 1.00 95.56 195 TYR A N 1
ATOM 1555 C CA . TYR A 1 195 ? 19.164 4.572 -27.009 1.00 95.56 195 TYR A CA 1
ATOM 1556 C C . TYR A 1 195 ? 18.117 5.566 -26.515 1.00 95.56 195 TYR A C 1
ATOM 1558 O O . TYR A 1 195 ? 17.369 5.257 -25.591 1.00 95.56 195 TYR A O 1
ATOM 1566 N N . GLU A 1 196 ? 18.035 6.728 -27.154 1.00 95.75 196 GLU A N 1
ATOM 1567 C CA . GLU A 1 196 ? 17.018 7.739 -26.881 1.00 95.75 196 GLU A CA 1
ATOM 1568 C C . GLU A 1 196 ? 16.628 8.450 -28.176 1.00 95.75 196 GLU A C 1
ATOM 1570 O O . GLU A 1 196 ? 17.490 8.944 -28.909 1.00 95.75 196 GLU A O 1
ATOM 1575 N N . TYR A 1 197 ? 15.329 8.469 -28.477 1.00 94.75 197 TYR A N 1
ATOM 1576 C CA . TYR A 1 197 ? 14.777 9.144 -29.648 1.00 94.75 197 TYR A CA 1
ATOM 1577 C C . TYR A 1 197 ? 13.271 9.379 -29.495 1.00 94.75 197 TYR A C 1
ATOM 1579 O O . TYR A 1 197 ? 12.550 8.452 -29.138 1.00 94.75 197 TYR A O 1
ATOM 1587 N N . ASN A 1 198 ? 12.788 10.585 -29.825 1.00 91.44 198 ASN A N 1
ATOM 1588 C CA . ASN A 1 198 ? 11.363 10.963 -29.803 1.00 91.44 198 ASN A CA 1
ATOM 1589 C C . ASN A 1 198 ? 10.613 10.463 -28.552 1.00 91.44 198 ASN A C 1
ATOM 1591 O O . ASN A 1 198 ? 9.643 9.716 -28.666 1.00 91.44 198 ASN A O 1
ATOM 1595 N N . ASP A 1 199 ? 11.102 10.839 -27.367 1.00 87.69 199 ASP A N 1
ATOM 1596 C CA . ASP A 1 199 ? 10.522 10.485 -26.059 1.00 87.69 199 ASP A CA 1
ATOM 1597 C C . ASP A 1 199 ? 10.487 8.976 -25.743 1.00 87.69 199 ASP A C 1
ATOM 1599 O O . ASP A 1 199 ? 9.837 8.535 -24.792 1.00 87.69 199 ASP A O 1
ATOM 1603 N N . ILE A 1 200 ? 11.211 8.166 -26.520 1.00 92.50 200 ILE A N 1
ATOM 1604 C CA . ILE A 1 200 ? 11.440 6.748 -26.260 1.00 92.50 200 ILE A CA 1
ATOM 1605 C C . ILE A 1 200 ? 12.892 6.578 -25.838 1.00 92.50 200 ILE A C 1
ATOM 1607 O O . ILE A 1 200 ? 13.813 6.768 -26.635 1.00 92.50 200 ILE A O 1
ATOM 1611 N N . SER A 1 201 ? 13.085 6.144 -24.599 1.00 94.81 201 SER A N 1
ATOM 1612 C CA . SER A 1 201 ? 14.398 5.837 -24.042 1.00 94.81 201 SER A CA 1
ATOM 1613 C C . SER A 1 201 ? 14.472 4.338 -23.745 1.00 94.81 201 SER A C 1
ATOM 1615 O O . SER A 1 201 ? 13.570 3.760 -23.140 1.00 94.81 201 SER A O 1
ATOM 1617 N N . THR A 1 202 ? 15.535 3.685 -24.208 1.00 95.75 202 THR A N 1
ATOM 1618 C CA . THR A 1 202 ? 15.830 2.271 -23.952 1.00 95.75 202 THR A CA 1
ATOM 1619 C C . THR A 1 202 ? 17.030 2.197 -23.031 1.00 95.75 202 THR A C 1
ATOM 1621 O O . THR A 1 202 ? 18.091 2.737 -23.349 1.00 95.75 202 THR A O 1
ATOM 1624 N N . PHE A 1 203 ? 16.879 1.508 -21.911 1.00 96.50 203 PHE A N 1
ATOM 1625 C CA . PHE A 1 203 ? 17.953 1.296 -20.954 1.00 96.50 203 PHE A CA 1
ATOM 1626 C C . PHE A 1 203 ? 18.368 -0.166 -20.984 1.00 96.50 203 PHE A C 1
ATOM 1628 O O . PHE A 1 203 ? 17.649 -1.030 -21.471 1.00 96.50 203 PHE A O 1
ATOM 1635 N N . LYS A 1 204 ? 19.555 -0.459 -20.475 1.00 96.06 204 LYS A N 1
ATOM 1636 C CA . LYS A 1 204 ? 19.932 -1.827 -20.162 1.00 96.06 204 LYS A CA 1
ATOM 1637 C C . LYS A 1 204 ? 19.211 -2.246 -18.886 1.00 96.06 204 LYS A C 1
ATOM 1639 O O . LYS A 1 204 ? 19.210 -1.499 -17.907 1.00 96.06 204 LYS A O 1
ATOM 1644 N N . SER A 1 205 ? 18.643 -3.447 -18.880 1.00 96.12 205 SER A N 1
ATOM 1645 C CA . SER A 1 205 ? 18.056 -4.003 -17.666 1.00 96.12 205 SER A CA 1
ATOM 1646 C C . SER A 1 205 ? 19.140 -4.440 -16.681 1.00 96.12 205 SER A C 1
ATOM 1648 O O . SER A 1 205 ? 20.104 -5.129 -17.039 1.00 96.12 205 SER A O 1
ATOM 1650 N N . SER A 1 206 ? 18.947 -4.082 -15.415 1.00 95.00 206 SER A N 1
ATOM 1651 C CA . SER A 1 206 ? 19.735 -4.583 -14.284 1.00 95.00 206 SER A CA 1
ATOM 1652 C C . SER A 1 206 ? 19.368 -6.027 -13.921 1.00 95.00 206 SER A C 1
ATOM 1654 O O . SER A 1 206 ? 20.131 -6.706 -13.227 1.00 95.00 206 SER A O 1
ATOM 1656 N N . THR A 1 207 ? 18.226 -6.529 -14.405 1.00 93.88 207 THR A N 1
ATOM 1657 C CA . THR A 1 207 ? 17.788 -7.910 -14.188 1.00 93.88 207 THR A CA 1
ATOM 1658 C C . THR A 1 207 ? 18.273 -8.813 -15.316 1.00 93.88 207 THR A C 1
ATOM 1660 O O . THR A 1 207 ? 18.025 -8.592 -16.501 1.00 93.88 207 THR A O 1
ATOM 1663 N N . LYS A 1 208 ? 18.963 -9.897 -14.952 1.00 91.94 208 LYS A N 1
ATOM 1664 C CA . LYS A 1 208 ? 19.475 -10.864 -15.926 1.00 91.94 208 LYS A CA 1
ATOM 1665 C C . LYS A 1 208 ? 18.323 -11.533 -16.685 1.00 91.94 208 LYS A C 1
ATOM 1667 O O . LYS A 1 208 ? 17.470 -12.162 -16.070 1.00 91.94 208 LYS A O 1
ATOM 1672 N N . ASN A 1 209 ? 18.391 -11.503 -18.019 1.00 92.62 209 ASN A N 1
ATOM 1673 C CA . ASN A 1 209 ? 17.433 -12.139 -18.935 1.00 92.62 209 ASN A CA 1
ATOM 1674 C C . ASN A 1 209 ? 15.979 -11.659 -18.779 1.00 92.62 209 ASN A C 1
ATOM 1676 O O . ASN A 1 209 ? 15.060 -12.399 -19.130 1.00 92.62 209 ASN A O 1
ATOM 1680 N N . GLU A 1 210 ? 15.755 -10.451 -18.274 1.00 95.62 210 GLU A N 1
ATOM 1681 C CA . GLU A 1 210 ? 14.417 -9.880 -18.142 1.00 95.62 210 GLU A CA 1
ATOM 1682 C C . GLU A 1 210 ? 14.465 -8.391 -18.458 1.00 95.62 210 GLU A C 1
ATOM 1684 O O . GLU A 1 210 ? 15.367 -7.695 -17.997 1.00 95.62 210 GLU A O 1
ATOM 1689 N N . GLY A 1 211 ? 13.503 -7.925 -19.241 1.00 96.06 211 GLY A N 1
ATOM 1690 C CA . GLY A 1 211 ? 13.289 -6.518 -19.540 1.00 96.06 211 GLY A CA 1
ATOM 1691 C C . GLY A 1 211 ? 11.944 -6.018 -19.057 1.00 96.06 211 GLY A C 1
ATOM 1692 O O . GLY A 1 211 ? 11.102 -6.798 -18.597 1.00 96.06 211 GLY A O 1
ATOM 1693 N N . TYR A 1 212 ? 11.725 -4.716 -19.181 1.00 96.81 212 TYR A N 1
ATOM 1694 C CA . TYR A 1 212 ? 10.553 -4.048 -18.630 1.00 96.81 212 TYR A CA 1
ATOM 1695 C C . TYR A 1 212 ? 10.087 -2.918 -19.544 1.00 96.81 212 TYR A C 1
ATOM 1697 O O . TYR A 1 212 ? 10.820 -1.980 -19.841 1.00 96.81 212 TYR A O 1
ATOM 1705 N N . LEU A 1 213 ? 8.821 -2.972 -19.951 1.00 95.88 213 LEU A N 1
ATOM 1706 C CA . LEU A 1 213 ? 8.188 -1.901 -20.709 1.00 95.88 213 LEU A CA 1
ATOM 1707 C C . LEU A 1 213 ? 7.464 -0.959 -19.753 1.00 95.88 213 LEU A C 1
ATOM 1709 O O . LEU A 1 213 ? 6.505 -1.371 -19.096 1.00 95.88 213 LEU A O 1
ATOM 1713 N N . PHE A 1 214 ? 7.862 0.309 -19.736 1.00 95.06 214 PHE A N 1
ATOM 1714 C CA . PHE A 1 214 ? 7.155 1.377 -19.034 1.00 95.06 214 PHE A CA 1
ATOM 1715 C C . PHE A 1 214 ? 6.407 2.258 -20.034 1.00 95.06 214 PHE A C 1
ATOM 1717 O O . PHE A 1 214 ? 6.961 2.662 -21.051 1.00 95.06 214 PHE A O 1
ATOM 1724 N N . TYR A 1 215 ? 5.144 2.566 -19.744 1.00 91.81 215 TYR A N 1
ATOM 1725 C CA . TYR A 1 215 ? 4.348 3.497 -20.545 1.00 91.81 215 TYR A CA 1
ATOM 1726 C C . TYR A 1 215 ? 3.335 4.235 -19.669 1.00 91.81 215 TYR A C 1
ATOM 1728 O O . TYR A 1 215 ? 2.546 3.607 -18.951 1.00 91.81 215 TYR A O 1
ATOM 1736 N N . GLY A 1 216 ? 3.353 5.570 -19.734 1.00 86.62 216 GLY A N 1
ATOM 1737 C CA . GLY A 1 216 ? 2.569 6.436 -18.847 1.00 86.62 216 GLY A CA 1
ATOM 1738 C C . GLY A 1 216 ? 3.033 6.348 -17.391 1.00 86.62 216 GLY A C 1
ATOM 1739 O O . GLY A 1 216 ? 2.213 6.231 -16.487 1.00 86.62 216 GLY A O 1
ATOM 1740 N N . GLY A 1 217 ? 4.350 6.281 -17.166 1.00 88.88 217 GLY A N 1
ATOM 1741 C CA . GLY A 1 217 ? 4.942 6.243 -15.825 1.00 88.88 217 GLY A CA 1
ATOM 1742 C C . GLY A 1 217 ? 4.790 4.922 -15.060 1.00 88.88 217 GLY A C 1
ATOM 1743 O O . GLY A 1 217 ? 5.236 4.842 -13.918 1.00 88.88 217 GLY A O 1
ATOM 1744 N N . ILE A 1 218 ? 4.197 3.886 -15.662 1.00 92.00 218 ILE A N 1
ATOM 1745 C CA . ILE A 1 218 ? 3.944 2.585 -15.027 1.00 92.00 218 ILE A CA 1
ATOM 1746 C C . ILE A 1 218 ? 4.419 1.427 -15.911 1.00 92.00 218 ILE A C 1
ATOM 1748 O O . ILE A 1 218 ? 4.345 1.492 -17.141 1.00 92.00 218 ILE A O 1
ATOM 1752 N N . MET A 1 219 ? 4.885 0.354 -15.280 1.00 95.00 219 MET A N 1
ATOM 1753 C CA . MET A 1 219 ? 5.243 -0.901 -15.928 1.00 95.00 219 MET A CA 1
ATOM 1754 C C . MET A 1 219 ? 3.998 -1.527 -16.569 1.00 95.00 219 MET A C 1
ATOM 1756 O O . MET A 1 219 ? 2.983 -1.767 -15.912 1.00 95.00 219 MET A O 1
ATOM 1760 N N . ARG A 1 220 ? 4.073 -1.788 -17.874 1.00 93.81 220 ARG A N 1
ATOM 1761 C CA . ARG A 1 220 ? 3.015 -2.422 -18.672 1.00 93.81 220 ARG A CA 1
ATOM 1762 C C . ARG A 1 220 ? 3.318 -3.864 -19.022 1.00 93.81 220 ARG A C 1
ATOM 1764 O O . ARG A 1 220 ? 2.387 -4.647 -19.178 1.00 93.81 220 ARG A O 1
ATOM 1771 N N . ALA A 1 221 ? 4.593 -4.210 -19.153 1.00 94.19 221 ALA A N 1
ATOM 1772 C CA . ALA A 1 221 ? 4.994 -5.569 -19.469 1.00 94.19 221 ALA A CA 1
ATOM 1773 C C . ALA A 1 221 ? 6.364 -5.894 -18.884 1.00 94.19 221 ALA A C 1
ATOM 1775 O O . ALA A 1 221 ? 7.220 -5.023 -18.736 1.00 94.19 221 ALA A O 1
ATOM 1776 N N . ARG A 1 222 ? 6.560 -7.182 -18.615 1.00 94.62 222 ARG A N 1
ATOM 1777 C CA . ARG A 1 222 ? 7.879 -7.793 -18.465 1.00 94.62 222 ARG A CA 1
ATOM 1778 C C . ARG A 1 222 ? 8.226 -8.464 -19.787 1.00 94.62 222 ARG A C 1
ATOM 1780 O O . ARG A 1 222 ? 7.339 -9.019 -20.436 1.00 94.62 222 ARG A O 1
ATOM 1787 N N . LEU A 1 223 ? 9.488 -8.401 -20.182 1.00 94.62 223 LEU A N 1
ATOM 1788 C CA . LEU A 1 223 ? 9.998 -8.890 -21.458 1.00 94.62 223 LEU A CA 1
ATOM 1789 C C . LEU A 1 223 ? 11.004 -10.019 -21.183 1.00 94.62 223 LEU A C 1
ATOM 1791 O O . LEU A 1 223 ? 12.201 -9.764 -21.024 1.00 94.62 223 LEU A O 1
ATOM 1795 N N . PRO A 1 224 ? 10.553 -11.281 -21.065 1.00 94.56 224 PRO A N 1
ATOM 1796 C CA . PRO A 1 224 ? 11.455 -12.399 -20.829 1.00 94.56 224 PRO A CA 1
ATOM 1797 C C . PRO A 1 224 ? 12.494 -12.506 -21.945 1.00 94.56 224 PRO A C 1
ATOM 1799 O O . PRO A 1 224 ? 12.162 -12.382 -23.122 1.00 94.56 224 PRO A O 1
ATOM 1802 N N . HIS A 1 225 ? 13.745 -12.774 -21.578 1.00 94.38 225 HIS A N 1
ATOM 1803 C CA . HIS A 1 225 ? 14.882 -12.948 -22.491 1.00 94.38 225 HIS A CA 1
ATOM 1804 C C . HIS A 1 225 ? 15.294 -11.705 -23.295 1.00 94.38 225 HIS A C 1
ATOM 1806 O O . HIS A 1 225 ? 16.195 -11.801 -24.128 1.00 94.38 225 HIS A O 1
ATOM 1812 N N . VAL A 1 226 ? 14.710 -10.540 -23.016 1.00 91.56 226 VAL A N 1
ATOM 1813 C CA . VAL A 1 226 ? 15.065 -9.267 -23.651 1.00 91.56 226 VAL A CA 1
ATOM 1814 C C . VAL A 1 226 ? 15.535 -8.316 -22.547 1.00 91.56 226 VAL A C 1
ATOM 1816 O O . VAL A 1 226 ? 14.692 -7.721 -21.900 1.00 91.56 226 VAL A O 1
ATOM 1819 N N . PRO A 1 227 ? 16.843 -8.202 -22.252 1.00 89.50 227 PRO A N 1
ATOM 1820 C CA . PRO A 1 227 ? 17.343 -7.488 -21.070 1.00 89.50 227 PRO A CA 1
ATOM 1821 C C . PRO A 1 227 ? 17.403 -5.959 -21.272 1.00 89.50 227 PRO A C 1
ATOM 1823 O O . PRO A 1 227 ? 18.480 -5.361 -21.170 1.00 89.50 227 PRO A O 1
ATOM 1826 N N . VAL A 1 228 ? 16.253 -5.340 -21.563 1.00 86.56 228 VAL A N 1
ATOM 1827 C CA . VAL A 1 228 ? 16.071 -3.889 -21.786 1.00 86.56 228 VAL A CA 1
ATOM 1828 C C . VAL A 1 228 ? 14.868 -3.317 -21.048 1.00 86.56 228 VAL A C 1
ATOM 1830 O O . VAL A 1 228 ? 13.886 -4.066 -20.859 1.00 86.56 228 VAL A O 1
#

Radius of gyration: 18.65 Å; chains: 1; bounding box: 50×31×53 Å